Protein AF-A0A137QMR0-F1 (afdb_monomer_lite)

Secondary structure (DSSP, 8-state):
----------GGG--HHHHHHHTTT-SSGGGSTTGGGS-HHHHHHHHHHHHHSS--TTTS-GGG----------------------------------------------------PPPPPPTT--HHHHHHHHHHHHHHHHHHHHHHHHHHHHHTT---PPPPPGGGSSPPPPPPPPPPTT-SS----GGG--PPTT-GGG-B-TTSPBPPHHHHHHHHHHHHHHHHHHHHHH----SSSTTS-HHHHHHHHHHHHHH-GGGTTSGGGHHHHHHHHHHHHHHHHHHHHHHHHTTSS-S------S-------------

Sequence (319 aa):
MVDLKSAWRHWGCVTPKVLANMKKNYTQPSELDGFEGLSTIDKAKVTQAWKVGHVADEDVPETAKTTDGEEKAEQKTNCMIVAVRDEGAPRVNGITGEICTGNSPDRTGSVSSTEIRPKSTPSNLNEAERFDLLLSRLDSLGAKLSSFDQKFNRANGLSAIPPPDPSHLYPLPLPPPEKPPNFRKLFWTRASWQGEKGSYTYLVTAKGKLHSEHNRREILSTARGLWSDSAIKAGWHAKSWSNCGQMMKDLYVFGIERKYPDLTLCANHWKAHQIAYDHYEVWRDEFFRSAIDEGVIAKGGAGDDGYGNVSSEGESTIT

pLDDT: mean 74.91, std 21.22, range [33.47, 98.25]

Structure (mmCIF, N/CA/C/O backbone):
data_AF-A0A137QMR0-F1
#
_entry.id   AF-A0A137QMR0-F1
#
loop_
_atom_site.group_PDB
_atom_site.id
_atom_site.type_symbol
_atom_site.label_atom_id
_atom_site.label_alt_id
_atom_site.label_comp_id
_atom_site.label_asym_id
_atom_site.label_entity_id
_atom_site.label_seq_id
_atom_site.pdbx_PDB_ins_code
_atom_site.Cartn_x
_atom_site.Cartn_y
_atom_site.Cartn_z
_atom_site.occupancy
_atom_site.B_iso_or_equiv
_atom_site.auth_seq_id
_atom_site.auth_comp_id
_atom_site.auth_asym_id
_atom_site.auth_atom_id
_atom_site.pdbx_PDB_model_num
ATOM 1 N N . MET A 1 1 ? 15.791 14.710 17.115 1.00 45.66 1 MET A N 1
ATOM 2 C CA . MET A 1 1 ? 14.347 14.505 17.359 1.00 45.66 1 MET A CA 1
ATOM 3 C C . MET A 1 1 ? 14.072 13.025 17.210 1.00 45.66 1 MET A C 1
ATOM 5 O O . MET A 1 1 ? 14.410 12.477 16.171 1.00 45.66 1 MET A O 1
ATOM 9 N N . VAL A 1 2 ? 13.579 12.361 18.253 1.00 50.16 2 VAL A N 1
ATOM 10 C CA . VAL A 1 2 ? 13.177 10.953 18.151 1.00 50.16 2 VAL A CA 1
ATOM 11 C C . VAL A 1 2 ? 11.792 10.953 17.512 1.00 50.16 2 VAL A C 1
ATOM 13 O O . VAL A 1 2 ? 10.867 11.500 18.106 1.00 50.16 2 VAL A O 1
ATOM 16 N N . ASP A 1 3 ? 11.658 10.406 16.305 1.00 60.66 3 ASP A N 1
ATOM 17 C CA . ASP A 1 3 ? 10.355 10.205 15.662 1.00 60.66 3 ASP A CA 1
ATOM 18 C C . ASP A 1 3 ? 9.562 9.169 16.468 1.00 60.66 3 ASP A C 1
ATOM 20 O O . ASP A 1 3 ? 9.654 7.954 16.259 1.00 60.66 3 ASP A O 1
ATOM 24 N N . LEU A 1 4 ? 8.799 9.646 17.448 1.00 66.56 4 LEU A N 1
ATOM 25 C CA . LEU A 1 4 ? 7.830 8.826 18.155 1.00 66.56 4 LEU A CA 1
ATOM 26 C C . LEU A 1 4 ? 6.683 8.538 17.183 1.00 66.56 4 LEU A C 1
ATOM 28 O O . LEU A 1 4 ? 5.855 9.396 16.890 1.00 66.56 4 LEU A O 1
ATOM 32 N N . LYS A 1 5 ? 6.649 7.314 16.647 1.00 72.81 5 LYS A N 1
ATOM 33 C CA . LYS A 1 5 ? 5.555 6.846 15.790 1.00 72.81 5 LYS A CA 1
ATOM 34 C C . LYS A 1 5 ? 4.253 6.803 16.593 1.00 72.81 5 LYS A C 1
ATOM 36 O O . LYS A 1 5 ? 4.008 5.842 17.323 1.00 72.81 5 LYS A O 1
ATOM 41 N N . SER A 1 6 ? 3.403 7.811 16.426 1.00 82.88 6 SER A N 1
ATOM 42 C CA . SER A 1 6 ? 2.043 7.809 16.966 1.00 82.88 6 SER A CA 1
ATOM 43 C C . SER A 1 6 ? 1.187 6.765 16.243 1.00 82.88 6 SER A C 1
ATOM 45 O O . SER A 1 6 ? 1.098 6.755 15.015 1.00 82.88 6 SER A O 1
ATOM 47 N N . ALA A 1 7 ? 0.551 5.870 17.001 1.00 87.06 7 ALA A N 1
ATOM 48 C CA . ALA A 1 7 ? -0.386 4.879 16.478 1.00 87.06 7 ALA A CA 1
ATOM 49 C C . ALA A 1 7 ? -1.812 5.240 16.911 1.00 87.06 7 ALA A C 1
ATOM 51 O O . ALA A 1 7 ? -2.154 5.124 18.087 1.00 87.06 7 ALA A O 1
ATOM 52 N N . TRP A 1 8 ? -2.649 5.649 15.957 1.00 91.94 8 TRP A N 1
ATOM 53 C CA . TRP A 1 8 ? -4.053 5.978 16.204 1.00 91.94 8 TRP A CA 1
ATOM 54 C C . TRP A 1 8 ? -4.883 4.707 16.420 1.00 91.94 8 TRP A C 1
ATOM 56 O O . TRP A 1 8 ? -4.769 3.739 15.664 1.00 91.94 8 TRP A O 1
ATOM 66 N N . ARG A 1 9 ? -5.721 4.698 17.461 1.00 92.44 9 ARG A N 1
ATOM 67 C CA . ARG A 1 9 ? -6.641 3.597 17.787 1.00 92.44 9 ARG A CA 1
ATOM 68 C C . ARG A 1 9 ? -8.020 4.157 18.113 1.00 92.44 9 ARG A C 1
ATOM 70 O O . ARG A 1 9 ? -8.124 5.230 18.696 1.00 92.44 9 ARG A O 1
ATOM 77 N N . HIS A 1 10 ? -9.068 3.409 17.778 1.00 93.94 10 HIS A N 1
ATOM 78 C CA . HIS A 1 10 ? -10.415 3.711 18.261 1.00 93.94 10 HIS A CA 1
ATOM 79 C C . HIS A 1 10 ? -10.497 3.476 19.773 1.00 93.94 10 HIS A C 1
ATOM 81 O O . HIS A 1 10 ? -9.848 2.562 20.285 1.00 93.94 10 HIS A O 1
ATOM 87 N N . TRP A 1 11 ? -11.339 4.247 20.464 1.00 95.75 11 TRP A N 1
ATOM 88 C CA . TRP A 1 11 ? -11.544 4.134 21.912 1.00 95.75 11 TRP A CA 1
ATOM 89 C C . TRP A 1 11 ? -11.893 2.701 22.353 1.00 95.75 11 TRP A C 1
ATOM 91 O O . TRP A 1 11 ? -11.192 2.122 23.178 1.00 95.75 11 TRP A O 1
ATOM 101 N N . GLY A 1 12 ? -12.875 2.067 21.704 1.00 92.81 12 GLY A N 1
ATOM 102 C CA . GLY A 1 12 ? -13.272 0.682 21.998 1.00 92.81 12 GLY A CA 1
ATOM 103 C C . GLY A 1 12 ? -12.236 -0.392 21.628 1.00 92.81 12 GLY A C 1
ATOM 104 O O . GLY A 1 12 ? -12.431 -1.561 21.941 1.00 92.81 12 GLY A O 1
ATOM 105 N N . CYS A 1 13 ? -11.129 -0.030 20.967 1.00 93.12 13 CYS A N 1
ATOM 106 C CA . CYS A 1 13 ? -10.015 -0.937 20.660 1.00 93.12 13 CYS A CA 1
ATOM 107 C C . CYS A 1 13 ? -8.849 -0.817 21.659 1.00 93.12 13 CYS A C 1
ATOM 109 O O . CYS A 1 13 ? -7.799 -1.441 21.457 1.00 93.12 13 CYS A O 1
ATOM 111 N N . VAL A 1 14 ? -8.975 0.014 22.699 1.00 95.62 14 VAL A N 1
ATOM 112 C CA . VAL A 1 14 ? -7.939 0.181 23.722 1.00 95.62 14 VAL A CA 1
ATOM 113 C C . VAL A 1 14 ? -7.986 -1.005 24.685 1.00 95.62 14 VAL A C 1
ATOM 115 O O . VAL A 1 14 ? -8.901 -1.145 25.489 1.00 95.62 14 VAL A O 1
ATOM 118 N N . THR A 1 15 ? -6.976 -1.875 24.611 1.00 95.12 15 THR A N 1
ATOM 119 C CA . THR A 1 15 ? -6.887 -3.061 25.476 1.00 95.12 15 THR A CA 1
ATOM 120 C C . THR A 1 15 ? -6.264 -2.730 26.840 1.00 95.12 15 THR A C 1
ATOM 122 O O . THR A 1 15 ? -5.501 -1.758 26.946 1.00 95.12 15 THR A O 1
ATOM 125 N N . PRO A 1 16 ? -6.479 -3.568 27.876 1.00 96.56 16 PRO A N 1
ATOM 126 C CA . PRO A 1 16 ? -5.864 -3.377 29.195 1.00 96.56 16 PRO A CA 1
ATOM 127 C C . PRO A 1 16 ? -4.334 -3.257 29.135 1.00 96.56 16 PRO A C 1
ATOM 129 O O . PRO A 1 16 ? -3.724 -2.464 29.849 1.00 96.56 16 PRO A O 1
ATOM 132 N N . LYS A 1 17 ? -3.697 -3.983 28.204 1.00 96.25 17 LYS A N 1
ATOM 133 C CA . LYS A 1 17 ? -2.247 -3.927 27.968 1.00 96.25 17 LYS A CA 1
ATOM 134 C C . LYS A 1 17 ? -1.779 -2.554 27.478 1.00 96.25 17 LYS A C 1
ATOM 136 O O . LYS A 1 17 ? -0.697 -2.111 27.859 1.00 96.25 17 LYS A O 1
ATOM 141 N N . VAL A 1 18 ? -2.570 -1.880 26.639 1.00 95.50 18 VAL A N 1
ATOM 142 C CA . VAL A 1 18 ? -2.238 -0.529 26.163 1.00 95.50 18 VAL A CA 1
ATOM 143 C C . VAL A 1 18 ? -2.317 0.458 27.328 1.00 95.50 18 VAL A C 1
ATOM 145 O O . VAL A 1 18 ? -1.369 1.213 27.531 1.00 95.50 18 VAL A O 1
ATOM 148 N N . LEU A 1 19 ? -3.373 0.396 28.149 1.00 96.81 19 LEU A N 1
ATOM 149 C CA . LEU A 1 19 ? -3.503 1.231 29.353 1.00 96.81 19 LEU A CA 1
ATOM 150 C C . LEU A 1 19 ? -2.376 0.973 30.361 1.00 96.81 19 LEU A C 1
ATOM 152 O O . LEU A 1 19 ? -1.786 1.921 30.874 1.00 96.81 19 LEU A O 1
ATOM 156 N N . ALA A 1 20 ? -2.010 -0.289 30.598 1.00 97.12 20 ALA A N 1
ATOM 157 C CA . ALA A 1 20 ? -0.893 -0.646 31.471 1.00 97.12 20 ALA A CA 1
ATOM 158 C C . ALA A 1 20 ? 0.450 -0.086 30.972 1.00 97.12 20 ALA A C 1
ATOM 160 O O . ALA A 1 20 ? 1.277 0.334 31.777 1.00 97.12 20 ALA A O 1
ATOM 161 N N . ASN A 1 21 ? 0.674 -0.045 29.655 1.00 95.62 21 ASN A N 1
ATOM 162 C CA . ASN A 1 21 ? 1.868 0.579 29.084 1.00 95.62 21 ASN A CA 1
ATOM 163 C C . ASN A 1 21 ? 1.834 2.111 29.183 1.00 95.62 21 ASN A C 1
ATOM 165 O O . ASN A 1 21 ? 2.872 2.707 29.451 1.00 95.62 21 ASN A O 1
ATOM 169 N N . MET A 1 22 ? 0.669 2.746 29.015 1.00 95.75 22 MET A N 1
ATOM 170 C CA . MET A 1 22 ? 0.525 4.196 29.203 1.00 95.75 22 MET A CA 1
ATOM 171 C C . MET A 1 22 ? 0.797 4.604 30.659 1.00 95.75 22 MET A C 1
ATOM 173 O O . MET A 1 22 ? 1.573 5.525 30.895 1.00 95.75 22 MET A O 1
ATOM 177 N N . LYS A 1 23 ? 0.274 3.849 31.634 1.00 96.81 23 LYS A N 1
ATOM 178 C CA . LYS A 1 23 ? 0.521 4.058 33.074 1.00 96.81 23 LYS A CA 1
ATOM 179 C C . LYS A 1 23 ? 1.991 3.980 33.500 1.00 96.81 23 LYS A C 1
ATOM 181 O O . LYS A 1 23 ? 2.326 4.440 34.583 1.00 96.81 23 LYS A O 1
ATOM 186 N N . LYS A 1 24 ? 2.872 3.378 32.692 1.00 96.75 24 LYS A N 1
ATOM 187 C CA . LYS A 1 24 ? 4.320 3.365 32.977 1.00 96.75 24 LYS A CA 1
ATOM 188 C C . LYS A 1 24 ? 4.975 4.720 32.729 1.00 96.75 24 LYS A C 1
ATOM 190 O O . LYS A 1 24 ? 5.993 5.005 33.343 1.00 96.75 24 LYS A O 1
ATOM 195 N N . ASN A 1 25 ? 4.415 5.508 31.812 1.00 95.88 25 ASN A N 1
ATOM 196 C CA . ASN A 1 25 ? 4.974 6.795 31.402 1.00 95.88 25 ASN A CA 1
ATOM 197 C C . ASN A 1 25 ? 4.222 7.981 32.012 1.00 95.88 25 ASN A C 1
ATOM 199 O O . ASN A 1 25 ? 4.802 9.052 32.141 1.00 95.88 25 ASN A O 1
ATOM 203 N N . TYR A 1 26 ? 2.957 7.785 32.391 1.00 97.06 26 TYR A N 1
ATOM 204 C CA . TYR A 1 26 ? 2.090 8.829 32.929 1.00 97.06 26 TYR A CA 1
ATOM 205 C C . TYR A 1 26 ? 1.499 8.388 34.261 1.00 97.06 26 TYR A C 1
ATOM 207 O O . TYR A 1 26 ? 0.992 7.270 34.387 1.00 97.06 26 TYR A O 1
ATOM 215 N N . THR A 1 27 ? 1.532 9.275 35.250 1.00 97.00 27 THR A N 1
ATOM 216 C CA . THR A 1 27 ? 0.969 8.991 36.577 1.00 97.00 27 THR A CA 1
ATOM 217 C C . THR A 1 27 ? -0.533 9.253 36.580 1.00 97.00 27 THR A C 1
ATOM 219 O O . THR A 1 27 ? -1.309 8.506 37.185 1.00 97.00 27 THR A O 1
ATOM 222 N N . GLN A 1 28 ? -0.961 10.296 35.864 1.00 97.75 28 GLN A N 1
ATOM 223 C CA . GLN A 1 28 ? -2.347 10.751 35.816 1.00 97.75 28 GLN A CA 1
ATOM 224 C C . GLN A 1 28 ? -2.851 10.834 34.369 1.00 97.75 28 GLN A C 1
ATOM 226 O O . GLN A 1 28 ? -2.086 11.186 33.474 1.00 97.75 28 GLN A O 1
ATOM 231 N N . PRO A 1 29 ? -4.147 10.571 34.114 1.00 97.56 29 PRO A N 1
ATOM 232 C CA . PRO A 1 29 ? -4.708 10.662 32.766 1.00 97.56 29 PRO A CA 1
ATOM 233 C C . PRO A 1 29 ? -4.690 12.092 32.201 1.00 97.56 29 PRO A C 1
ATOM 235 O O . PRO A 1 29 ? -4.727 12.257 30.989 1.00 97.56 29 PRO A O 1
ATOM 238 N N . SER A 1 30 ? -4.597 13.119 33.055 1.00 97.69 30 SER A N 1
ATOM 239 C CA . SER A 1 30 ? -4.467 14.522 32.641 1.00 97.69 30 SER A CA 1
ATOM 240 C C . SER A 1 30 ? -3.113 14.869 32.019 1.00 97.69 30 SER A C 1
ATOM 242 O O . SER A 1 30 ? -2.975 15.955 31.474 1.00 97.69 30 SER A O 1
ATOM 244 N N . GLU A 1 31 ? -2.118 13.984 32.125 1.00 97.69 31 GLU A N 1
ATOM 245 C CA . GLU A 1 31 ? -0.806 14.141 31.481 1.00 97.69 31 GLU A CA 1
ATOM 246 C C . GLU A 1 31 ? -0.801 13.611 30.036 1.00 97.69 31 GLU A C 1
ATOM 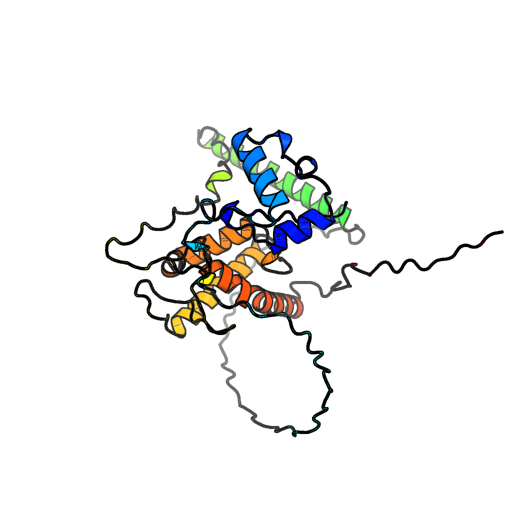248 O O . GLU A 1 31 ? 0.196 13.759 29.331 1.00 97.69 31 GLU A O 1
ATOM 253 N N . LEU A 1 32 ? -1.891 12.967 29.593 1.00 96.31 32 LEU A N 1
ATOM 254 C CA . LEU A 1 32 ? -2.037 12.516 28.213 1.00 96.31 32 LEU A CA 1
ATOM 255 C C . LEU A 1 32 ? -2.200 13.722 27.285 1.00 96.31 32 LEU A C 1
ATOM 257 O O . LEU A 1 32 ? -3.048 14.584 27.516 1.00 96.31 32 LEU A O 1
ATOM 261 N N . ASP A 1 33 ? -1.419 13.733 26.210 1.00 96.12 33 ASP A N 1
ATOM 262 C CA . ASP A 1 33 ? -1.468 14.776 25.187 1.00 96.12 33 ASP A CA 1
ATOM 263 C C . ASP A 1 33 ? -2.881 14.904 24.583 1.00 96.12 33 ASP A C 1
ATOM 265 O O . ASP A 1 33 ? -3.486 13.910 24.165 1.00 96.12 33 ASP A O 1
ATOM 269 N N . GLY A 1 34 ? -3.423 16.125 24.580 1.00 96.25 34 GLY A N 1
ATOM 270 C CA . GLY A 1 34 ? -4.766 16.446 24.093 1.00 96.25 34 GLY A CA 1
ATOM 271 C C . GLY A 1 34 ? -5.924 16.121 25.049 1.00 96.25 34 GLY A C 1
ATOM 272 O O . GLY A 1 34 ? -7.087 16.302 24.671 1.00 96.25 34 GLY A O 1
ATOM 273 N N . PHE A 1 35 ? -5.666 15.661 26.281 1.00 97.62 35 PHE A N 1
ATOM 274 C CA . PHE A 1 35 ? -6.723 15.345 27.254 1.00 97.62 35 PHE A CA 1
ATOM 275 C C . PHE A 1 35 ? -7.587 16.568 27.598 1.00 97.62 35 PHE A C 1
ATOM 277 O O . PHE A 1 35 ? -8.803 16.459 27.763 1.00 97.62 35 PHE A O 1
ATOM 284 N N . GLU A 1 36 ? -6.992 17.756 27.675 1.00 97.50 36 GLU A N 1
ATOM 285 C CA . GLU A 1 36 ? -7.661 19.026 27.950 1.00 97.50 36 GLU A CA 1
ATOM 286 C C . GLU A 1 36 ? -8.683 19.422 26.875 1.00 97.50 36 GLU A C 1
ATOM 288 O O . GLU A 1 36 ? -9.682 20.064 27.215 1.00 97.50 36 GLU A O 1
ATOM 293 N N . GLY A 1 37 ? -8.496 18.974 25.630 1.00 97.44 37 GLY A N 1
ATOM 294 C CA . GLY A 1 37 ? -9.407 19.218 24.509 1.00 97.44 37 GLY A CA 1
ATOM 295 C C . GLY A 1 37 ? -10.663 18.339 24.500 1.00 97.44 37 GLY A C 1
ATOM 296 O O . GLY A 1 37 ? -11.591 18.605 23.737 1.00 97.44 37 GLY A O 1
ATOM 297 N N . LEU A 1 38 ? -10.727 17.307 25.349 1.00 97.12 38 LEU A N 1
ATOM 298 C CA . LEU A 1 38 ? -11.868 16.390 25.415 1.00 97.12 38 LEU A CA 1
ATOM 299 C C . LEU A 1 38 ? -13.079 16.998 26.142 1.00 97.12 38 LEU A C 1
ATOM 301 O O . LEU A 1 38 ? -12.948 17.831 27.051 1.00 97.12 38 LEU A O 1
ATOM 305 N N . SER A 1 39 ? -14.276 16.520 25.780 1.00 97.88 39 SER A N 1
ATOM 306 C CA . SER A 1 39 ? -15.514 16.845 26.494 1.00 97.88 39 SER A CA 1
ATOM 307 C C . SER A 1 39 ? -15.452 16.352 27.947 1.00 97.88 39 SER A C 1
ATOM 309 O O . SER A 1 39 ? -14.698 15.437 28.285 1.00 97.88 39 SER A O 1
ATOM 311 N N . THR A 1 40 ? -16.248 16.938 28.843 1.00 98.12 40 THR A N 1
ATOM 312 C CA . THR A 1 40 ? -16.284 16.511 30.256 1.00 98.12 40 THR A CA 1
ATOM 313 C C . THR A 1 40 ? -16.716 15.051 30.418 1.00 98.12 40 THR A C 1
ATOM 315 O O . THR A 1 40 ? -16.217 14.365 31.310 1.00 98.12 40 THR A O 1
ATOM 318 N N . ILE A 1 41 ? -17.586 14.562 29.528 1.00 96.88 41 ILE A N 1
ATOM 319 C CA . ILE A 1 41 ? -18.049 13.170 29.498 1.00 96.88 41 ILE A CA 1
ATOM 320 C C . ILE A 1 41 ? -16.896 12.236 29.107 1.00 96.88 41 ILE A C 1
ATOM 322 O O . ILE A 1 41 ? -16.643 11.249 29.797 1.00 96.88 41 ILE A O 1
ATOM 326 N N . ASP A 1 42 ? -16.142 12.571 28.059 1.00 97.81 42 ASP A N 1
ATOM 327 C CA . ASP A 1 42 ? -15.026 11.737 27.593 1.00 97.81 42 ASP A CA 1
ATOM 328 C C . ASP A 1 42 ? -13.857 11.743 28.586 1.00 97.81 42 ASP A C 1
ATOM 330 O O . ASP A 1 42 ? -13.265 10.698 28.858 1.00 97.81 42 ASP A O 1
ATOM 334 N N . LYS A 1 43 ? -13.578 12.888 29.226 1.00 98.25 43 LYS A N 1
ATOM 335 C CA . LYS A 1 43 ? -12.605 12.982 30.330 1.00 98.25 43 LYS A CA 1
ATOM 336 C C . LYS A 1 43 ? -12.959 12.040 31.479 1.00 98.25 43 LYS A C 1
ATOM 338 O O . LYS A 1 43 ? -12.070 11.389 32.034 1.00 98.25 43 LYS A O 1
ATOM 343 N N . ALA A 1 44 ? -14.244 11.941 31.829 1.00 98.06 44 ALA A N 1
ATOM 344 C CA . ALA A 1 44 ? -14.715 11.023 32.862 1.00 98.06 44 ALA A CA 1
ATOM 345 C C . ALA A 1 44 ? -14.522 9.556 32.444 1.00 98.06 44 ALA A C 1
ATOM 347 O O . ALA A 1 44 ? -14.012 8.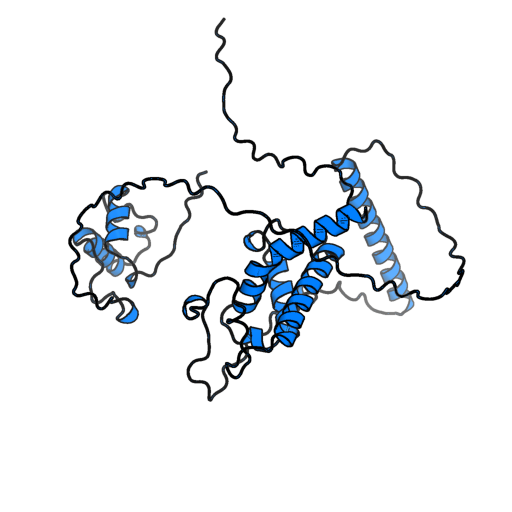771 33.244 1.00 98.06 44 ALA A O 1
ATOM 348 N N . LYS A 1 45 ? -14.827 9.201 31.186 1.00 97.81 45 LYS A N 1
ATOM 349 C CA . LYS A 1 45 ? -14.596 7.851 30.638 1.00 97.81 45 LYS A CA 1
ATOM 350 C C . LYS A 1 45 ? -13.122 7.454 30.663 1.00 97.81 45 LYS A C 1
ATOM 352 O O . LYS A 1 45 ? -12.788 6.383 31.166 1.00 97.81 45 LYS A O 1
ATOM 357 N N . VAL A 1 46 ? -12.231 8.331 30.198 1.00 98.06 46 VAL A N 1
ATOM 358 C CA . VAL A 1 46 ? -10.779 8.090 30.222 1.00 98.06 46 VAL A CA 1
ATOM 359 C C . VAL A 1 46 ? -10.278 7.945 31.656 1.00 98.06 46 VAL A C 1
ATOM 361 O O . VAL A 1 46 ? -9.532 7.016 31.952 1.00 98.06 46 VAL A O 1
ATOM 364 N N . THR A 1 47 ? -10.736 8.802 32.571 1.00 98.06 47 THR A N 1
ATOM 365 C CA . THR A 1 47 ? -10.364 8.727 33.992 1.00 98.06 47 THR A CA 1
ATOM 366 C C . THR A 1 47 ? -10.841 7.425 34.635 1.00 98.06 47 THR A C 1
ATOM 368 O O . THR A 1 47 ? -10.100 6.807 35.402 1.00 98.06 47 THR A O 1
ATOM 371 N N . GLN A 1 48 ? -12.056 6.980 34.315 1.00 98.00 48 GLN A N 1
ATOM 372 C CA . GLN A 1 48 ? -12.613 5.731 34.823 1.00 98.00 48 GLN A CA 1
ATOM 373 C C . GLN A 1 48 ? -11.851 4.522 34.272 1.00 98.00 48 GLN A C 1
ATOM 375 O O . GLN A 1 48 ? -11.390 3.691 35.052 1.00 98.00 48 GLN A O 1
ATOM 380 N N . ALA A 1 49 ? -11.628 4.465 32.957 1.00 97.88 49 ALA A N 1
ATOM 381 C CA . ALA A 1 49 ? -10.845 3.405 32.326 1.00 97.88 49 ALA A CA 1
ATOM 382 C C . ALA A 1 49 ? -9.400 3.372 32.849 1.00 97.88 49 ALA A C 1
ATOM 384 O O . ALA A 1 49 ? -8.826 2.302 33.050 1.00 97.88 49 ALA A O 1
ATOM 385 N N . TRP A 1 50 ? -8.818 4.537 33.154 1.00 98.19 50 TRP A N 1
ATOM 386 C CA . TRP A 1 50 ? -7.509 4.630 33.792 1.00 98.19 50 TRP A CA 1
ATOM 387 C C . TRP A 1 50 ? -7.525 4.044 35.203 1.00 98.19 50 TRP A C 1
ATOM 389 O O . TRP A 1 50 ? -6.630 3.281 35.547 1.00 98.19 50 TRP A O 1
ATOM 399 N N . LYS A 1 51 ? -8.533 4.331 36.031 1.00 97.75 51 LYS A N 1
ATOM 400 C CA . LYS A 1 51 ? -8.634 3.760 37.387 1.00 97.75 51 LYS A CA 1
ATOM 401 C C . LYS A 1 51 ? -8.831 2.247 37.355 1.00 97.75 51 LYS A C 1
ATOM 403 O O . LYS A 1 51 ? -8.095 1.527 38.023 1.00 97.75 51 LYS A O 1
ATOM 408 N N . VAL A 1 52 ? -9.776 1.780 36.544 1.00 97.44 52 VAL A N 1
ATOM 409 C CA . VAL A 1 52 ? -10.163 0.366 36.462 1.00 97.44 52 VAL A CA 1
ATOM 410 C C . VAL A 1 52 ? -9.116 -0.469 35.703 1.00 97.44 52 VAL A C 1
ATOM 412 O O . VAL A 1 52 ? -8.903 -1.637 36.009 1.00 97.44 52 VAL A O 1
ATOM 415 N N . GLY A 1 53 ? -8.403 0.134 34.748 1.00 97.06 53 GLY A N 1
ATOM 416 C CA . GLY A 1 53 ? -7.388 -0.531 33.926 1.00 97.06 53 GLY A CA 1
ATOM 417 C C . GLY A 1 53 ? -7.920 -1.186 32.645 1.00 97.06 53 GLY A C 1
ATOM 418 O O . GLY A 1 53 ? -7.137 -1.810 31.933 1.00 97.06 53 GLY A O 1
ATOM 419 N N . HIS A 1 54 ? -9.206 -1.030 32.328 1.00 96.94 54 HIS A N 1
ATOM 420 C CA . HIS A 1 54 ? -9.827 -1.442 31.066 1.00 96.94 54 HIS A CA 1
ATOM 421 C C . HIS A 1 54 ? -10.931 -0.453 30.662 1.00 96.94 54 HIS A C 1
ATOM 423 O O . HIS A 1 54 ? -11.424 0.302 31.500 1.00 96.94 54 HIS A O 1
ATOM 429 N N . VAL A 1 55 ? -11.283 -0.424 29.375 1.00 97.38 55 VAL A N 1
ATOM 430 C CA . VAL A 1 55 ? -12.420 0.361 28.861 1.00 97.38 55 VAL A CA 1
ATOM 431 C C . VAL A 1 55 ? -13.722 -0.328 29.267 1.00 97.38 55 VAL A C 1
ATOM 433 O O . VAL A 1 55 ? -13.774 -1.552 29.248 1.00 97.38 55 VAL A O 1
ATOM 436 N N . ALA A 1 56 ? -14.748 0.439 29.640 1.00 96.19 56 ALA A N 1
ATOM 437 C CA . ALA A 1 56 ? -16.038 -0.109 30.053 1.00 96.19 56 ALA A CA 1
ATOM 438 C C . ALA A 1 56 ? -16.679 -0.965 28.945 1.00 96.19 56 ALA A C 1
ATOM 440 O O . ALA A 1 56 ? -16.590 -0.626 27.762 1.00 96.19 56 ALA A O 1
ATOM 441 N N . ASP A 1 57 ? -17.353 -2.050 29.327 1.00 94.06 57 ASP A N 1
ATOM 442 C CA . ASP A 1 57 ? -17.911 -3.026 28.382 1.00 94.06 57 ASP A CA 1
ATOM 443 C C . ASP A 1 57 ? -19.011 -2.449 27.475 1.00 94.06 57 ASP A C 1
ATOM 445 O O . ASP A 1 57 ? -19.270 -3.009 26.402 1.00 94.06 57 ASP A O 1
ATOM 449 N N . GLU A 1 58 ? -19.653 -1.343 27.878 1.00 94.94 58 GLU A N 1
ATOM 450 C CA . GLU A 1 58 ? -20.590 -0.586 27.039 1.00 94.94 58 GLU A CA 1
ATOM 451 C C . GLU A 1 58 ? -19.918 0.188 25.890 1.00 94.94 58 GLU A C 1
ATOM 453 O O . GLU A 1 58 ? -20.554 0.430 24.865 1.00 94.94 58 GLU A O 1
ATOM 458 N N . ASP A 1 59 ? -18.640 0.556 26.029 1.00 94.19 59 ASP A N 1
ATOM 459 C CA . ASP A 1 59 ? -17.878 1.308 25.022 1.00 94.19 59 ASP A CA 1
ATOM 460 C C . ASP A 1 59 ? -17.110 0.383 24.055 1.00 94.19 59 ASP A C 1
ATOM 462 O O . ASP A 1 59 ? -16.582 0.836 23.032 1.00 94.19 59 ASP A O 1
ATOM 466 N N . VAL A 1 60 ? -17.029 -0.917 24.362 1.00 91.25 60 VAL A N 1
ATOM 467 C CA . VAL A 1 60 ? -16.395 -1.921 23.502 1.00 91.25 60 VAL A CA 1
ATOM 468 C C . VAL A 1 60 ? -17.436 -2.450 22.508 1.00 91.25 60 VAL A C 1
ATOM 470 O O . VAL A 1 60 ? -18.378 -3.138 22.917 1.00 91.25 60 VAL A O 1
ATOM 473 N N . PRO A 1 61 ? -17.294 -2.179 21.195 1.00 88.25 61 PRO A N 1
ATOM 474 C CA . PRO A 1 61 ? -18.235 -2.696 20.208 1.00 88.25 61 PRO A CA 1
ATOM 475 C C . PRO A 1 61 ? -18.204 -4.229 20.206 1.00 88.25 61 PRO A C 1
ATOM 477 O O . PRO A 1 61 ? -17.144 -4.825 20.386 1.00 88.25 61 PRO A O 1
ATOM 480 N N . GLU A 1 62 ? -19.341 -4.884 19.947 1.00 84.75 62 GLU A N 1
ATOM 481 C CA . GLU A 1 62 ? -19.427 -6.357 19.913 1.00 84.75 62 GLU A CA 1
ATOM 482 C C . GLU A 1 62 ? -18.407 -6.989 18.959 1.00 84.75 62 GLU A C 1
ATOM 484 O O . GLU A 1 62 ? -17.868 -8.052 19.240 1.00 84.75 62 GLU A O 1
ATOM 489 N N . THR A 1 63 ? -18.055 -6.292 17.876 1.00 83.00 63 THR A N 1
ATOM 490 C CA . THR A 1 63 ? -17.018 -6.725 16.928 1.00 83.00 63 THR A CA 1
ATOM 491 C C . THR A 1 63 ? -15.619 -6.832 17.542 1.00 83.00 63 THR A C 1
ATOM 493 O O . THR A 1 63 ? -14.755 -7.478 16.958 1.00 83.00 63 THR A O 1
ATOM 496 N N . ALA A 1 64 ? -15.366 -6.152 18.664 1.00 80.44 64 ALA A N 1
ATOM 497 C CA . ALA A 1 64 ? -14.097 -6.159 19.390 1.00 80.44 64 ALA A CA 1
ATOM 498 C C . ALA A 1 64 ? -14.127 -7.040 20.648 1.00 80.44 64 ALA A C 1
ATOM 500 O O . ALA A 1 64 ? -13.071 -7.273 21.237 1.00 80.44 64 ALA A O 1
ATOM 501 N N . LYS A 1 65 ? -15.301 -7.546 21.053 1.00 79.75 65 LYS A N 1
ATOM 502 C CA . LYS A 1 65 ? -15.411 -8.518 22.143 1.00 79.75 65 LYS A CA 1
ATOM 503 C C . LYS A 1 65 ? -14.854 -9.847 21.640 1.00 79.75 65 LYS A C 1
ATOM 505 O O . LYS A 1 65 ? -15.493 -10.545 20.857 1.00 79.75 65 LYS A O 1
ATOM 510 N N . THR A 1 66 ? -13.633 -10.177 22.049 1.00 71.88 66 THR A N 1
ATOM 511 C CA . THR A 1 66 ? -13.097 -11.522 21.847 1.00 71.88 66 THR A CA 1
ATOM 512 C C . THR A 1 66 ? -13.941 -12.481 22.680 1.00 71.88 66 THR A C 1
ATOM 514 O O . THR A 1 66 ? -14.232 -12.210 23.843 1.00 71.88 66 THR A O 1
ATOM 517 N N . THR A 1 67 ? -14.390 -13.586 22.092 1.00 64.38 67 THR A N 1
ATOM 518 C CA . THR A 1 67 ? -15.263 -14.594 22.725 1.00 64.38 67 THR A CA 1
ATOM 519 C C . THR A 1 67 ? -14.537 -15.446 23.778 1.00 64.38 67 THR A C 1
ATOM 521 O O . THR A 1 67 ? -14.864 -16.613 23.977 1.00 64.38 67 THR A O 1
ATOM 524 N N . ASP A 1 68 ? -13.537 -14.882 24.451 1.00 54.25 68 ASP A N 1
ATOM 525 C CA . ASP A 1 68 ? -12.509 -15.639 25.155 1.00 54.25 68 ASP A CA 1
ATOM 526 C C . ASP A 1 68 ? -12.766 -15.636 26.663 1.00 54.25 68 ASP A C 1
ATOM 528 O O . ASP A 1 68 ? -12.169 -14.883 27.429 1.00 54.25 68 ASP A O 1
ATOM 532 N N . GLY A 1 69 ? -13.649 -16.539 27.088 1.00 50.41 69 GLY A N 1
ATOM 533 C CA . GLY A 1 69 ? -13.740 -17.024 28.466 1.00 50.41 69 GLY A CA 1
ATOM 534 C C . GLY A 1 69 ? -12.649 -18.046 28.812 1.00 50.41 69 GLY A C 1
ATOM 535 O O . GLY A 1 69 ? -12.950 -19.067 29.421 1.00 50.41 69 GLY A O 1
ATOM 536 N N . GLU A 1 70 ? -11.395 -17.807 28.421 1.00 46.84 70 GLU A N 1
ATOM 537 C CA . GLU A 1 70 ? -10.254 -18.649 28.808 1.00 46.84 70 GLU A CA 1
ATOM 538 C C . GLU A 1 70 ? -9.129 -17.771 29.378 1.00 46.84 70 GLU A C 1
ATOM 540 O O . GLU A 1 70 ? -8.235 -17.295 28.674 1.00 46.84 70 GLU A O 1
ATOM 545 N N . GLU A 1 71 ? -9.180 -17.551 30.695 1.00 50.34 71 GLU A N 1
ATOM 546 C CA . GLU A 1 71 ? -8.046 -17.077 31.489 1.00 50.34 71 GLU A CA 1
ATOM 547 C C . GLU A 1 71 ? -6.875 -18.065 31.346 1.00 50.34 71 GLU A C 1
ATOM 549 O O . GLU A 1 71 ? -6.750 -19.036 32.094 1.00 50.34 71 GLU A O 1
ATOM 554 N N . LYS A 1 72 ? -5.970 -17.828 30.393 1.00 45.06 72 LYS A N 1
ATOM 555 C CA . LYS A 1 72 ? -4.653 -18.470 30.419 1.00 45.06 72 LYS A CA 1
ATOM 556 C C . LYS A 1 72 ? -3.746 -17.728 31.386 1.00 45.06 72 LYS A C 1
ATOM 558 O O . LYS A 1 72 ? -3.125 -16.722 31.047 1.00 45.06 72 LYS A O 1
ATOM 563 N N . ALA A 1 73 ? -3.667 -18.295 32.587 1.00 45.75 73 ALA A N 1
ATOM 564 C CA . ALA A 1 73 ? -2.605 -18.074 33.549 1.00 45.75 73 ALA A CA 1
ATOM 565 C C . ALA A 1 73 ? -1.229 -18.149 32.864 1.00 45.75 73 ALA A C 1
ATOM 567 O O . ALA A 1 73 ? -0.875 -19.110 32.179 1.00 45.75 73 ALA A O 1
ATOM 568 N N . GLU A 1 74 ? -0.461 -17.088 33.058 1.00 52.06 74 GLU A N 1
ATOM 569 C CA . GLU A 1 74 ? 0.866 -16.857 32.513 1.00 52.06 74 GLU A CA 1
ATOM 570 C C . GLU A 1 74 ? 1.888 -17.779 33.212 1.00 52.06 74 GLU A C 1
ATOM 572 O O . GLU A 1 74 ? 2.386 -17.471 34.293 1.00 52.06 74 GLU A O 1
ATOM 577 N N . GLN A 1 75 ? 2.216 -18.932 32.612 1.00 39.81 75 GLN A N 1
ATOM 578 C CA . GLN A 1 75 ? 3.385 -19.732 33.004 1.00 39.81 75 GLN A CA 1
ATOM 579 C C . GLN A 1 75 ? 4.542 -19.511 32.027 1.00 39.81 75 GLN A C 1
ATOM 581 O O . GLN A 1 75 ? 4.587 -20.035 30.915 1.00 39.81 75 GLN A O 1
ATOM 586 N N . LYS A 1 76 ? 5.515 -18.732 32.509 1.00 55.97 76 LYS A N 1
ATOM 587 C CA . LYS A 1 76 ? 6.885 -18.616 32.000 1.00 55.97 76 LYS A CA 1
ATOM 588 C C . LYS A 1 76 ? 7.485 -20.016 31.808 1.00 55.97 76 LYS A C 1
ATOM 590 O O . LYS A 1 76 ? 7.905 -20.643 32.776 1.00 55.97 76 LYS A O 1
ATOM 595 N N . THR A 1 77 ? 7.589 -20.481 30.567 1.00 38.91 77 THR A N 1
ATOM 596 C CA . THR A 1 77 ? 8.496 -21.578 30.213 1.00 38.91 77 THR A CA 1
ATOM 597 C C . THR A 1 77 ? 9.562 -21.070 29.257 1.00 38.91 77 THR A C 1
ATOM 599 O O . THR A 1 77 ? 9.336 -20.692 28.112 1.00 38.91 77 THR A O 1
ATOM 602 N N . ASN A 1 78 ? 10.753 -21.009 29.836 1.00 49.00 78 ASN A N 1
ATOM 603 C CA . ASN A 1 78 ? 12.048 -20.842 29.219 1.00 49.00 78 ASN A CA 1
ATOM 604 C C . ASN A 1 78 ? 12.263 -21.964 28.183 1.00 49.00 78 ASN A C 1
ATOM 606 O O . ASN A 1 78 ? 12.460 -23.112 28.573 1.00 49.00 78 ASN A O 1
ATOM 610 N N . CYS A 1 79 ? 12.204 -21.656 26.883 1.00 35.66 79 CYS A N 1
ATOM 611 C CA . CYS A 1 79 ? 12.585 -22.598 25.828 1.00 35.66 79 CYS A CA 1
ATOM 612 C C . CYS A 1 79 ? 13.985 -22.252 25.317 1.00 35.66 79 CYS A C 1
ATOM 614 O O . CYS A 1 79 ? 14.189 -21.348 24.509 1.00 35.66 79 CYS A O 1
ATOM 616 N N . MET A 1 80 ? 14.940 -23.005 25.847 1.00 35.25 80 MET A N 1
ATOM 617 C CA . MET A 1 80 ? 16.330 -23.115 25.437 1.00 35.25 80 MET A CA 1
ATOM 618 C C . MET A 1 80 ? 16.389 -23.612 23.983 1.00 35.25 80 MET A C 1
ATOM 620 O O . MET A 1 80 ? 16.015 -24.747 23.696 1.00 35.25 80 MET A O 1
ATOM 624 N N . ILE A 1 81 ? 16.830 -22.762 23.053 1.00 41.53 81 ILE A N 1
ATOM 625 C CA . ILE A 1 81 ? 17.163 -23.184 21.687 1.00 41.53 81 ILE A CA 1
ATOM 626 C C . ILE A 1 81 ? 18.539 -23.849 21.745 1.00 41.53 81 ILE A C 1
ATOM 628 O O . ILE A 1 81 ? 19.560 -23.178 21.886 1.00 41.53 81 ILE A O 1
ATOM 632 N N . VAL A 1 82 ? 18.558 -25.179 21.656 1.00 40.19 82 VAL A N 1
ATOM 633 C CA . VAL A 1 82 ? 19.767 -25.957 21.373 1.00 40.19 82 VAL A CA 1
ATOM 634 C C . VAL A 1 82 ? 19.926 -26.012 19.858 1.00 40.19 82 VAL A C 1
ATOM 636 O O . VAL A 1 82 ? 19.072 -26.540 19.150 1.00 40.19 82 VAL A O 1
ATOM 639 N N . ALA A 1 83 ? 21.021 -25.437 19.366 1.00 39.66 83 ALA A N 1
ATOM 640 C CA . ALA A 1 83 ? 21.450 -25.560 17.985 1.00 39.66 83 ALA A CA 1
ATOM 641 C C . ALA A 1 83 ? 21.871 -27.009 17.701 1.00 39.66 83 ALA A C 1
ATOM 643 O O . ALA A 1 83 ? 22.810 -27.513 18.319 1.00 39.66 83 ALA A O 1
ATOM 644 N N . VAL A 1 84 ? 21.212 -27.658 16.742 1.00 44.81 84 VAL A N 1
ATOM 645 C CA . VAL A 1 84 ? 21.715 -28.884 16.118 1.00 44.81 84 VAL A CA 1
ATOM 646 C C . VAL A 1 84 ? 22.181 -28.514 14.715 1.00 44.81 84 VAL A C 1
ATOM 648 O O . VAL A 1 84 ? 21.393 -28.090 13.873 1.00 44.81 84 VAL A O 1
ATOM 651 N N . ARG A 1 85 ? 23.499 -28.613 14.521 1.00 43.19 85 ARG A N 1
ATOM 652 C CA . ARG A 1 85 ? 24.162 -28.639 13.217 1.00 43.19 85 ARG A CA 1
ATOM 653 C C . ARG A 1 85 ? 23.702 -29.894 12.481 1.00 43.19 85 ARG A C 1
ATOM 655 O O . ARG A 1 85 ? 23.821 -30.977 13.045 1.00 43.19 85 ARG A O 1
ATOM 662 N N . ASP A 1 86 ? 23.249 -29.738 11.245 1.00 41.84 86 ASP A N 1
ATOM 663 C CA . ASP A 1 86 ? 23.130 -30.845 10.303 1.00 41.84 86 ASP A CA 1
ATOM 664 C C . ASP A 1 86 ? 24.039 -30.545 9.109 1.00 41.84 86 ASP A C 1
ATOM 666 O O . ASP A 1 86 ? 23.882 -29.533 8.418 1.00 41.84 86 ASP A O 1
ATOM 670 N N . GLU A 1 87 ? 25.061 -31.381 8.955 1.00 42.97 87 GLU A N 1
ATOM 671 C CA . GLU A 1 87 ? 25.989 -31.369 7.836 1.00 42.97 87 GLU A CA 1
ATOM 672 C C . GLU A 1 87 ? 25.609 -32.480 6.860 1.00 42.97 87 GLU A C 1
ATOM 674 O O . GLU A 1 87 ? 25.525 -33.644 7.236 1.00 42.97 87 GLU A O 1
ATOM 679 N N . GLY A 1 88 ? 25.529 -32.126 5.577 1.00 49.06 88 GLY A N 1
ATOM 680 C CA . GLY A 1 88 ? 25.870 -33.053 4.501 1.00 49.06 88 GLY A CA 1
ATOM 681 C C . GLY A 1 88 ? 24.701 -33.637 3.713 1.00 49.06 88 GLY A C 1
ATOM 682 O O . GLY A 1 88 ? 24.186 -34.704 4.025 1.00 49.06 88 GLY A O 1
ATOM 683 N N . ALA A 1 89 ? 24.416 -33.030 2.558 1.00 40.50 89 ALA A N 1
ATOM 684 C CA . ALA A 1 89 ? 23.888 -33.768 1.414 1.00 40.50 89 ALA A CA 1
ATOM 685 C C . ALA A 1 89 ? 24.519 -33.262 0.095 1.00 40.50 89 ALA A C 1
ATOM 687 O O . ALA A 1 89 ? 24.720 -32.055 -0.066 1.00 40.50 89 ALA A O 1
ATOM 688 N N . PRO A 1 90 ? 24.889 -34.171 -0.831 1.00 55.69 90 PRO A N 1
ATOM 689 C CA . PRO A 1 90 ? 25.791 -33.890 -1.945 1.00 55.69 90 PRO A CA 1
ATOM 690 C C . PRO A 1 90 ? 25.125 -33.272 -3.184 1.00 55.69 90 PRO A C 1
ATOM 692 O O . PRO A 1 90 ? 23.971 -33.530 -3.517 1.00 55.69 90 PRO A O 1
ATOM 695 N N . ARG A 1 91 ? 25.946 -32.496 -3.905 1.00 40.00 91 ARG A N 1
ATOM 696 C CA . ARG A 1 91 ? 25.717 -31.943 -5.248 1.00 40.00 91 ARG A CA 1
ATOM 697 C C . ARG A 1 91 ? 25.366 -33.033 -6.266 1.00 40.00 91 ARG A C 1
ATOM 699 O O . ARG A 1 91 ? 26.146 -33.964 -6.454 1.00 40.00 91 ARG A O 1
ATOM 706 N N . VAL A 1 92 ? 24.291 -32.819 -7.023 1.00 47.56 92 VAL A N 1
ATOM 707 C CA . VAL A 1 92 ? 24.048 -33.505 -8.299 1.00 47.56 92 VAL A CA 1
ATOM 708 C C . VAL A 1 92 ? 24.276 -32.504 -9.430 1.00 47.56 92 VAL A C 1
ATOM 710 O O . VAL A 1 92 ? 23.566 -31.509 -9.557 1.00 47.56 92 VAL A O 1
ATOM 713 N N . ASN A 1 93 ? 25.318 -32.767 -10.215 1.00 42.34 93 ASN A N 1
ATOM 714 C CA . ASN A 1 93 ? 25.631 -32.084 -11.463 1.00 42.34 93 ASN A CA 1
ATOM 715 C C . ASN A 1 93 ? 24.831 -32.706 -12.614 1.00 42.34 93 ASN A C 1
ATOM 717 O O . ASN A 1 93 ? 24.751 -33.928 -12.709 1.00 42.34 93 ASN A O 1
ATOM 721 N N . GLY A 1 94 ? 24.403 -31.862 -13.553 1.00 38.16 94 GLY A N 1
ATOM 722 C CA . GLY A 1 94 ? 24.346 -32.232 -14.967 1.00 38.16 94 GLY A CA 1
ATOM 723 C C . GLY A 1 94 ? 22.956 -32.323 -15.577 1.00 38.16 94 GLY A C 1
ATOM 724 O O . GLY A 1 94 ? 22.380 -33.399 -15.591 1.00 38.16 94 GLY A O 1
ATOM 725 N N . ILE A 1 95 ? 22.496 -31.230 -16.197 1.00 40.34 95 ILE A N 1
ATOM 726 C CA . ILE A 1 95 ? 21.722 -31.287 -17.446 1.00 40.34 95 ILE A CA 1
ATOM 727 C C . ILE A 1 95 ? 22.188 -30.121 -18.327 1.00 40.34 95 ILE A C 1
ATOM 729 O O . ILE A 1 95 ? 21.818 -28.966 -18.127 1.00 40.34 95 ILE A O 1
ATOM 733 N N . THR A 1 96 ? 23.055 -30.445 -19.281 1.00 41.09 96 THR A N 1
ATOM 734 C CA . THR A 1 96 ? 23.379 -29.636 -20.457 1.00 41.09 96 THR A CA 1
ATOM 735 C C . THR A 1 96 ? 22.208 -29.717 -21.433 1.00 41.09 96 THR A C 1
ATOM 737 O O . THR A 1 96 ? 21.892 -30.806 -21.908 1.00 41.09 96 THR A O 1
ATOM 740 N N . GLY A 1 97 ? 21.562 -28.584 -21.707 1.00 38.75 97 GLY A N 1
ATOM 741 C CA . GLY A 1 97 ? 20.508 -28.449 -22.712 1.00 38.75 97 GLY A CA 1
ATOM 742 C C . GLY A 1 97 ? 20.968 -27.534 -23.843 1.00 38.75 97 GLY A C 1
ATOM 743 O O . GLY A 1 97 ? 21.260 -26.362 -23.618 1.00 38.75 97 GLY A O 1
ATOM 744 N N . GLU A 1 98 ? 21.063 -28.120 -25.030 1.00 36.38 98 GLU A N 1
ATOM 745 C CA . GLU A 1 98 ? 21.446 -27.541 -26.315 1.00 36.38 98 GLU A CA 1
ATOM 746 C C . GLU A 1 98 ? 20.528 -26.408 -26.817 1.00 36.38 98 GLU A C 1
ATOM 748 O O . GLU A 1 98 ? 19.306 -26.498 -26.764 1.00 36.38 98 GLU A O 1
ATOM 753 N N . ILE A 1 99 ? 21.183 -25.368 -27.349 1.00 35.62 99 ILE A N 1
ATOM 754 C CA . ILE A 1 99 ? 21.018 -24.746 -28.679 1.00 35.62 99 ILE A CA 1
ATOM 755 C C . ILE A 1 99 ? 19.592 -24.479 -29.198 1.00 35.62 99 ILE A C 1
ATOM 757 O O . ILE A 1 99 ? 18.874 -25.391 -29.582 1.00 35.62 99 ILE A O 1
ATOM 761 N N . CYS A 1 100 ? 19.320 -23.191 -29.450 1.00 33.47 100 CYS A N 1
ATOM 762 C CA . CYS A 1 100 ? 18.588 -22.711 -30.631 1.00 33.47 100 CYS A CA 1
ATOM 763 C C . CYS A 1 100 ? 19.132 -21.328 -31.042 1.00 33.47 100 CYS A C 1
ATOM 765 O O . CYS A 1 100 ? 18.602 -20.290 -30.648 1.00 33.47 100 CYS A O 1
ATOM 767 N N . THR A 1 101 ? 20.209 -21.302 -31.832 1.00 37.16 101 THR A N 1
ATOM 768 C CA . THR A 1 101 ? 20.678 -20.104 -32.547 1.00 37.16 101 THR A CA 1
ATOM 769 C C . THR A 1 101 ? 19.935 -19.984 -33.876 1.00 37.16 101 THR A C 1
ATOM 771 O O . THR A 1 101 ? 20.285 -20.620 -34.868 1.00 37.16 101 THR A O 1
ATOM 774 N N . GLY A 1 102 ? 18.875 -19.177 -33.888 1.00 35.47 102 GLY A N 1
ATOM 775 C CA . GLY A 1 102 ? 18.168 -18.786 -35.106 1.00 35.47 102 GLY A CA 1
ATOM 776 C C . GLY A 1 102 ? 18.823 -17.565 -35.750 1.00 35.47 102 GLY A C 1
ATOM 777 O O . GLY A 1 102 ? 18.721 -16.460 -35.223 1.00 35.47 102 GLY A O 1
ATOM 778 N N . ASN A 1 103 ? 19.477 -17.778 -36.892 1.00 37.31 103 ASN A N 1
ATOM 779 C CA . ASN A 1 103 ? 19.946 -16.735 -37.803 1.00 37.31 103 ASN A CA 1
ATOM 780 C C . ASN A 1 103 ? 18.765 -15.906 -38.336 1.00 37.31 103 ASN A C 1
ATOM 782 O O . ASN A 1 103 ? 17.765 -16.474 -38.776 1.00 37.31 103 ASN A O 1
ATOM 786 N N . SER A 1 104 ? 18.910 -14.579 -38.368 1.00 34.84 104 SER A N 1
ATOM 787 C CA . SER A 1 104 ? 17.998 -13.665 -39.066 1.00 34.84 104 SER A CA 1
ATOM 788 C C . SER A 1 104 ? 18.797 -12.818 -40.068 1.00 34.84 104 SER A C 1
ATOM 790 O O . SER A 1 104 ? 19.882 -12.356 -39.708 1.00 34.84 104 SER A O 1
ATOM 792 N N . PRO A 1 105 ? 18.328 -12.659 -41.320 1.00 52.34 105 PRO A N 1
ATOM 793 C CA . PRO A 1 105 ? 19.132 -12.118 -42.410 1.00 52.34 105 PRO A CA 1
ATOM 794 C C . PRO A 1 105 ? 19.177 -10.586 -42.463 1.00 52.34 105 PRO A C 1
ATOM 796 O O . PRO A 1 105 ? 18.260 -9.882 -42.035 1.00 52.34 105 PRO A O 1
ATOM 799 N N . ASP A 1 106 ? 20.268 -10.125 -43.073 1.00 38.72 106 ASP A N 1
ATOM 800 C CA . ASP A 1 106 ? 20.639 -8.760 -43.427 1.00 38.72 106 ASP A CA 1
ATOM 801 C C . ASP A 1 106 ? 19.488 -7.844 -43.868 1.00 38.72 106 ASP A C 1
ATOM 803 O O . ASP A 1 106 ? 18.746 -8.117 -44.816 1.00 38.72 106 ASP A O 1
ATOM 807 N N . ARG A 1 107 ? 19.446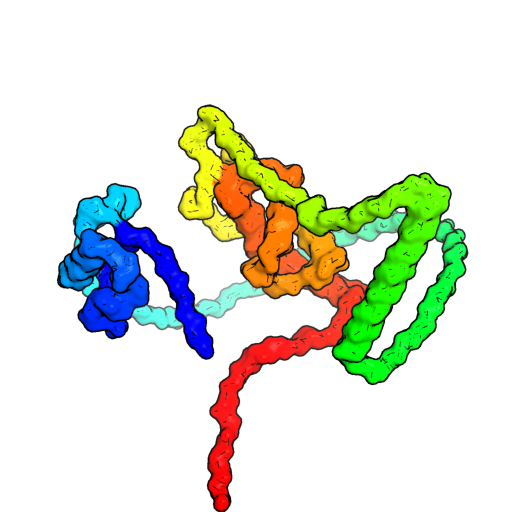 -6.655 -43.257 1.00 40.16 107 ARG A N 1
ATOM 808 C CA . ARG A 1 107 ? 18.814 -5.464 -43.833 1.00 40.16 107 ARG A CA 1
ATOM 809 C C . ARG A 1 107 ? 19.751 -4.269 -43.703 1.00 40.16 107 ARG A C 1
ATOM 811 O O . ARG A 1 107 ? 19.697 -3.493 -42.754 1.00 40.16 107 ARG A O 1
ATOM 818 N N . THR A 1 108 ? 20.608 -4.120 -44.704 1.00 40.94 108 THR A N 1
ATOM 819 C CA . THR A 1 108 ? 21.385 -2.908 -44.961 1.00 40.94 108 THR A CA 1
ATOM 820 C C . THR A 1 108 ? 20.467 -1.821 -45.523 1.00 40.94 108 THR A C 1
ATOM 822 O O . THR A 1 108 ? 20.053 -1.882 -46.680 1.00 40.94 108 THR A O 1
ATOM 825 N N . GLY A 1 109 ? 20.151 -0.820 -44.703 1.00 37.94 109 GLY A N 1
ATOM 826 C CA . GLY A 1 109 ? 19.485 0.418 -45.106 1.00 37.94 109 GLY A CA 1
ATOM 827 C C . GLY A 1 109 ? 20.259 1.608 -44.554 1.00 37.94 109 GLY A C 1
ATOM 828 O O . GLY A 1 109 ? 19.986 2.071 -43.454 1.00 37.94 109 GLY A O 1
ATOM 829 N N . SER A 1 110 ? 21.263 2.055 -45.307 1.00 37.25 110 SER A N 1
ATOM 830 C CA . SER A 1 110 ? 22.042 3.262 -45.027 1.00 37.25 110 SER A CA 1
ATOM 831 C C . SER A 1 110 ? 21.181 4.493 -45.309 1.00 37.25 110 SER A C 1
ATOM 833 O O . SER A 1 110 ? 20.794 4.725 -46.454 1.00 37.25 110 SER A O 1
ATOM 835 N N . VAL A 1 111 ? 20.869 5.273 -44.272 1.00 39.16 111 VAL A N 1
ATOM 836 C CA . VAL A 1 111 ? 20.271 6.606 -44.404 1.00 39.16 111 VAL A CA 1
ATOM 837 C C . VAL A 1 111 ? 21.226 7.595 -43.747 1.00 39.16 111 VAL A C 1
ATOM 839 O O . VAL A 1 111 ? 21.512 7.514 -42.555 1.00 39.16 111 VAL A O 1
ATOM 842 N N . SER A 1 112 ? 21.777 8.486 -44.567 1.00 40.34 112 SER A N 1
ATOM 843 C CA . SER A 1 112 ? 22.707 9.536 -44.169 1.00 40.34 112 SER A CA 1
ATOM 844 C C . SER A 1 112 ? 21.953 10.611 -43.384 1.00 40.34 112 SER A C 1
ATOM 846 O O . SER A 1 112 ? 21.189 11.382 -43.960 1.00 40.34 112 SER A O 1
ATOM 848 N N . SER A 1 113 ? 22.155 10.640 -42.066 1.00 38.00 113 SER A N 1
ATOM 849 C CA . SER A 1 113 ? 21.720 11.732 -41.193 1.00 38.00 113 SER A CA 1
ATOM 850 C C . SER A 1 113 ? 22.916 12.622 -40.887 1.00 38.00 113 SER A C 1
ATOM 852 O O . SER A 1 113 ? 23.895 12.186 -40.284 1.00 38.00 113 SER A O 1
ATOM 854 N N . THR A 1 114 ? 22.842 13.878 -41.313 1.00 38.59 114 THR A N 1
ATOM 855 C CA . THR A 1 114 ? 23.825 14.919 -41.013 1.00 38.59 114 THR A CA 1
ATOM 856 C C . THR A 1 114 ? 23.753 15.251 -39.521 1.00 38.59 114 THR A C 1
ATOM 858 O O . THR A 1 114 ? 22.918 16.032 -39.069 1.00 38.59 114 THR A O 1
ATOM 861 N N . GLU A 1 115 ? 24.601 14.595 -38.735 1.00 35.12 115 GLU A N 1
ATOM 862 C CA . GLU A 1 115 ? 24.673 14.737 -37.285 1.00 35.12 115 GLU A CA 1
ATOM 863 C C . GLU A 1 115 ? 25.354 16.068 -36.917 1.00 35.12 115 GLU A C 1
ATOM 865 O O . GLU A 1 115 ? 26.556 16.265 -37.111 1.00 35.12 115 GLU A O 1
ATOM 870 N N . ILE A 1 116 ? 24.581 17.017 -36.381 1.00 42.16 116 ILE A N 1
ATOM 871 C CA . ILE A 1 116 ? 25.126 18.217 -35.738 1.00 42.16 116 ILE A CA 1
ATOM 872 C C . ILE A 1 116 ? 25.720 17.766 -34.400 1.00 42.16 116 ILE A C 1
ATOM 874 O O . ILE A 1 116 ? 25.013 17.670 -33.398 1.00 42.16 116 ILE A O 1
ATOM 878 N N . ARG A 1 117 ? 27.025 17.470 -34.385 1.00 35.75 117 ARG A N 1
ATOM 879 C CA . ARG A 1 117 ? 27.777 17.149 -33.162 1.00 35.75 117 ARG A CA 1
ATOM 880 C C . ARG A 1 117 ? 27.647 18.299 -32.149 1.00 35.75 117 ARG A C 1
ATOM 882 O O . ARG A 1 117 ? 28.128 19.402 -32.432 1.00 35.75 117 ARG A O 1
ATOM 889 N N . PRO A 1 118 ? 27.055 18.087 -30.959 1.00 51.62 118 PRO A N 1
ATOM 890 C CA . PRO A 1 118 ? 27.102 19.091 -29.909 1.00 51.62 118 PRO A CA 1
ATOM 891 C C . PRO A 1 118 ? 28.551 19.258 -29.438 1.00 51.62 118 PRO A C 1
ATOM 893 O O . PRO A 1 118 ? 29.270 18.283 -29.215 1.00 51.62 118 PRO A O 1
ATOM 896 N N . LYS A 1 119 ? 28.989 20.516 -29.317 1.00 60.88 119 LYS A N 1
ATOM 897 C CA . LYS A 1 119 ? 30.318 20.879 -28.805 1.00 60.88 119 LYS A CA 1
ATOM 898 C C . LYS A 1 119 ? 30.555 20.180 -27.460 1.00 60.88 119 LYS A C 1
ATOM 900 O O . LYS A 1 119 ? 29.697 20.241 -26.579 1.00 60.88 119 LYS A O 1
ATOM 905 N N . SER A 1 120 ? 31.702 19.513 -27.343 1.00 60.94 120 SER A N 1
ATOM 906 C CA . SER A 1 120 ? 32.113 18.709 -26.190 1.00 60.94 120 SER A CA 1
ATOM 907 C C . SER A 1 120 ? 31.965 19.472 -24.874 1.00 60.94 120 SER A C 1
ATOM 909 O O . SER A 1 120 ? 32.488 20.579 -24.731 1.00 60.94 120 SER A O 1
ATOM 911 N N . THR A 1 121 ? 31.265 18.866 -23.917 1.00 64.19 121 THR A N 1
ATOM 912 C CA . THR A 1 121 ? 31.131 19.360 -22.541 1.00 64.19 121 THR A CA 1
ATOM 913 C C . THR A 1 121 ? 32.508 19.382 -21.855 1.00 64.19 121 THR A C 1
ATOM 915 O O . THR A 1 121 ? 33.271 18.431 -22.041 1.00 64.19 121 THR A O 1
ATOM 918 N N . PRO A 1 122 ? 32.855 20.416 -21.063 1.00 68.94 122 PRO A N 1
ATOM 919 C CA . PRO A 1 122 ? 34.121 20.459 -20.331 1.00 68.94 122 PRO A CA 1
ATOM 920 C C . PRO A 1 122 ? 34.227 19.283 -19.350 1.00 68.94 122 PRO A C 1
ATOM 922 O O . PRO A 1 122 ? 33.314 19.042 -18.560 1.00 68.94 122 PRO A O 1
ATOM 925 N N . SER A 1 123 ? 35.339 18.548 -19.385 1.00 73.75 123 SER A N 1
ATOM 926 C CA . SER A 1 123 ? 35.535 17.322 -18.596 1.00 73.75 123 SER A CA 1
ATOM 927 C C . SER A 1 123 ? 35.820 17.555 -17.106 1.00 73.75 123 SER A C 1
ATOM 929 O O . SER A 1 123 ? 35.797 16.591 -16.351 1.00 73.75 123 SER A O 1
ATOM 931 N N . ASN A 1 124 ? 36.051 18.801 -16.677 1.00 83.81 124 ASN A N 1
ATOM 932 C CA . ASN A 1 124 ? 36.522 19.136 -15.324 1.00 83.81 124 ASN A CA 1
ATOM 933 C C . ASN A 1 124 ? 35.456 19.742 -14.394 1.00 83.81 124 ASN A C 1
ATOM 935 O O . ASN A 1 124 ? 35.812 20.247 -13.336 1.00 83.81 124 ASN A O 1
ATOM 939 N N . LEU A 1 125 ? 34.174 19.721 -14.769 1.00 85.12 125 LEU A N 1
ATOM 940 C CA . LEU A 1 125 ? 33.110 20.227 -13.893 1.00 85.12 125 LEU A CA 1
ATOM 941 C C . LEU A 1 125 ? 32.747 19.198 -12.819 1.00 85.12 125 LEU A C 1
ATOM 943 O O . LEU A 1 125 ? 32.580 18.013 -13.133 1.00 85.12 125 LEU A O 1
ATOM 947 N N . ASN A 1 126 ? 32.592 19.663 -11.580 1.00 87.50 126 ASN A N 1
ATOM 948 C CA . ASN A 1 126 ? 32.069 18.842 -10.491 1.00 87.50 126 ASN A CA 1
ATOM 949 C C . ASN A 1 126 ? 30.563 18.553 -10.692 1.00 87.50 126 ASN A C 1
ATOM 951 O O . ASN A 1 126 ? 29.910 19.106 -11.579 1.00 87.50 126 ASN A O 1
ATOM 955 N N . GLU A 1 127 ? 30.005 17.628 -9.910 1.00 72.81 127 GLU A N 1
ATOM 956 C CA . GLU A 1 127 ? 28.629 17.146 -10.099 1.00 72.81 127 GLU A CA 1
ATOM 957 C C . GLU A 1 127 ? 27.569 18.248 -9.930 1.00 72.81 127 GLU A C 1
ATOM 959 O O . GLU A 1 127 ? 26.614 18.295 -10.706 1.00 72.81 127 GLU A O 1
ATOM 964 N N . ALA A 1 128 ? 27.783 19.190 -9.006 1.00 77.19 128 ALA A N 1
ATOM 965 C CA . ALA A 1 128 ? 26.893 20.334 -8.812 1.00 77.19 128 ALA A CA 1
ATOM 966 C C . ALA A 1 128 ? 26.908 21.275 -10.031 1.00 77.19 128 ALA A C 1
ATOM 968 O O . ALA A 1 128 ? 25.858 21.639 -10.552 1.00 77.19 128 ALA A O 1
ATOM 969 N N . GLU A 1 129 ? 28.090 21.579 -10.572 1.00 85.56 129 GLU A N 1
ATOM 970 C CA . GLU A 1 129 ? 28.236 22.417 -11.771 1.00 85.56 129 GLU A CA 1
ATOM 971 C C . GLU A 1 129 ? 27.637 21.760 -13.023 1.00 85.56 129 GLU A C 1
ATOM 973 O O . GLU A 1 129 ? 27.099 22.436 -13.902 1.00 85.56 129 GLU A O 1
ATOM 978 N N . ARG A 1 130 ? 27.702 20.425 -13.118 1.00 79.56 130 ARG A N 1
ATOM 979 C CA . ARG A 1 130 ? 27.037 19.666 -14.188 1.00 79.56 130 ARG A CA 1
ATOM 980 C C . ARG A 1 130 ? 25.517 19.755 -14.084 1.00 79.56 130 ARG A C 1
ATOM 982 O O . ARG A 1 130 ? 24.854 19.850 -15.119 1.00 79.56 130 ARG A O 1
ATOM 989 N N . PHE A 1 131 ? 24.980 19.735 -12.866 1.00 75.00 131 PHE A N 1
ATOM 990 C CA . PHE A 1 131 ? 23.549 19.871 -12.616 1.00 75.00 131 PHE A CA 1
ATOM 991 C C . PHE A 1 131 ? 23.048 21.285 -12.947 1.00 75.00 131 PHE A C 1
ATOM 993 O O . PHE A 1 131 ? 22.076 21.429 -13.689 1.00 75.00 131 PHE A O 1
ATOM 1000 N N . ASP A 1 132 ? 23.773 22.327 -12.535 1.00 81.81 132 ASP A N 1
ATOM 1001 C CA . ASP A 1 132 ? 23.447 23.722 -12.874 1.00 81.81 132 ASP A CA 1
ATOM 1002 C C . ASP A 1 132 ? 23.536 23.995 -14.387 1.00 81.81 132 ASP A C 1
ATOM 1004 O O . ASP A 1 132 ? 22.705 24.699 -14.976 1.00 81.81 132 ASP A O 1
ATOM 1008 N N . LEU A 1 133 ? 24.506 23.380 -15.073 1.00 84.38 133 LEU A N 1
ATOM 1009 C CA . LEU A 1 133 ? 24.611 23.458 -16.531 1.00 84.38 133 LEU A CA 1
ATOM 1010 C C . LEU A 1 133 ? 23.431 22.761 -17.238 1.00 84.38 133 LEU A C 1
ATOM 1012 O O . LEU A 1 133 ? 23.006 23.191 -18.314 1.00 84.38 133 LEU A O 1
ATOM 1016 N N . LEU A 1 134 ? 22.893 21.689 -16.653 1.00 78.75 134 LEU A N 1
ATOM 1017 C CA . LEU A 1 134 ? 21.700 21.008 -17.159 1.00 78.75 134 LEU A CA 1
ATOM 1018 C C . LEU A 1 134 ? 20.440 21.854 -16.961 1.00 78.75 134 LEU A C 1
ATOM 1020 O O . LEU A 1 134 ? 19.686 22.031 -17.919 1.00 78.75 134 LEU A O 1
ATOM 1024 N N . LEU A 1 135 ? 20.247 22.423 -15.768 1.00 72.62 135 LEU A N 1
ATOM 1025 C CA . LEU A 1 135 ? 19.108 23.296 -15.473 1.00 72.62 135 LEU A CA 1
ATOM 1026 C C . LEU A 1 135 ? 19.096 24.534 -16.379 1.00 72.62 135 LEU A C 1
ATOM 1028 O O . LEU A 1 135 ? 18.095 24.808 -17.035 1.00 72.62 135 LEU A O 1
ATOM 1032 N N . SER A 1 136 ? 20.239 25.205 -16.543 1.00 77.12 136 SER A N 1
ATOM 1033 C CA . SER A 1 136 ? 20.344 26.369 -17.438 1.00 77.12 136 SER A CA 1
ATOM 1034 C C . SER A 1 136 ? 20.091 26.032 -18.917 1.00 77.12 136 SER A C 1
ATOM 1036 O O . SER A 1 136 ? 19.527 26.841 -19.663 1.00 77.12 136 SER A O 1
ATOM 1038 N N . ARG A 1 137 ? 20.459 24.824 -19.372 1.00 79.81 137 ARG A N 1
ATOM 1039 C CA . ARG A 1 137 ? 20.106 24.344 -20.720 1.00 79.81 137 ARG A CA 1
ATOM 1040 C C . ARG A 1 137 ? 18.610 24.083 -20.867 1.00 79.81 137 ARG A C 1
ATOM 1042 O O . ARG A 1 137 ? 18.068 24.396 -21.929 1.00 79.81 137 ARG A O 1
ATOM 1049 N N . LEU A 1 138 ? 17.955 23.538 -19.843 1.00 76.12 138 LEU A N 1
ATOM 1050 C CA . LEU A 1 138 ? 16.507 23.319 -19.839 1.00 76.12 138 LEU A CA 1
ATOM 1051 C C . LEU A 1 138 ? 15.740 24.645 -19.853 1.00 76.12 138 LEU A C 1
ATOM 1053 O O . LEU A 1 138 ? 14.844 24.798 -20.680 1.00 76.12 138 LEU A O 1
ATOM 1057 N N . ASP A 1 139 ? 16.159 25.636 -19.066 1.00 77.75 139 ASP A N 1
ATOM 1058 C CA . ASP A 1 139 ? 15.563 26.978 -19.085 1.00 77.75 139 ASP A CA 1
ATOM 1059 C C . ASP A 1 139 ? 15.734 27.657 -20.452 1.00 77.75 139 ASP A C 1
ATOM 1061 O O . ASP A 1 139 ? 14.798 28.248 -20.999 1.00 77.75 139 ASP A O 1
ATOM 1065 N N . SER A 1 140 ? 16.914 27.514 -21.071 1.00 81.19 140 SER A N 1
ATOM 1066 C CA . SER A 1 140 ? 17.167 28.033 -22.420 1.00 81.19 140 SER A CA 1
ATOM 1067 C C . SER A 1 140 ? 16.294 27.356 -23.483 1.00 81.19 140 SER A C 1
ATOM 1069 O O . SER A 1 140 ? 15.825 28.016 -24.415 1.00 81.19 140 SER A O 1
ATOM 1071 N N . LEU A 1 141 ? 16.058 26.046 -23.362 1.00 79.06 141 LEU A N 1
ATOM 1072 C CA . LEU A 1 141 ? 15.154 25.313 -24.249 1.00 79.06 141 LEU A CA 1
ATOM 1073 C C . LEU A 1 141 ? 13.694 25.714 -24.018 1.00 79.06 141 LEU A C 1
ATOM 1075 O O . LEU A 1 141 ? 12.985 25.952 -24.994 1.00 79.06 141 LEU A O 1
ATOM 1079 N N . GLY A 1 142 ? 13.274 25.884 -22.763 1.00 77.31 142 GLY A N 1
ATOM 1080 C CA . GLY A 1 142 ? 11.948 26.386 -22.406 1.00 77.31 142 GLY A CA 1
ATOM 1081 C C . GLY A 1 142 ? 11.677 27.772 -22.994 1.00 77.31 142 GLY A C 1
ATOM 1082 O O . GLY A 1 142 ? 10.640 27.990 -23.621 1.00 77.31 142 GLY A O 1
ATOM 1083 N N . ALA A 1 143 ? 12.645 28.689 -22.909 1.00 78.25 143 ALA A N 1
ATOM 1084 C CA . ALA A 1 143 ? 12.540 30.020 -23.509 1.00 78.25 143 ALA A CA 1
ATOM 1085 C C . ALA A 1 143 ? 12.467 29.978 -25.049 1.00 78.25 143 ALA A C 1
ATOM 1087 O O . ALA A 1 143 ? 11.719 30.745 -25.662 1.00 78.25 143 ALA A O 1
ATOM 1088 N N . LYS A 1 144 ? 13.212 29.068 -25.695 1.00 78.88 144 LYS A N 1
ATOM 1089 C CA . LYS A 1 144 ? 13.174 28.888 -27.157 1.00 78.88 144 LYS A CA 1
ATOM 1090 C C . LYS A 1 144 ? 11.849 28.299 -27.635 1.00 78.88 144 LYS A C 1
ATOM 1092 O O . LYS A 1 144 ? 11.322 28.777 -28.638 1.00 78.88 144 LYS A O 1
ATOM 1097 N N . LEU A 1 145 ? 11.307 27.313 -26.923 1.00 71.38 145 LEU A N 1
ATOM 1098 C CA . LEU A 1 145 ? 10.005 26.715 -27.227 1.00 71.38 145 LEU A CA 1
ATOM 1099 C C . LEU A 1 145 ? 8.871 27.723 -27.010 1.00 71.38 145 LEU A C 1
ATOM 1101 O O . LEU A 1 145 ? 8.046 27.905 -27.898 1.00 71.38 145 LEU A O 1
ATOM 1105 N N . SER A 1 146 ? 8.915 28.484 -25.914 1.00 73.31 146 SER A N 1
ATOM 1106 C CA . SER A 1 146 ? 7.964 29.571 -25.649 1.00 73.31 146 SER A CA 1
ATOM 1107 C C . SER A 1 146 ? 7.989 30.649 -26.745 1.00 73.31 146 SER A C 1
ATOM 1109 O O . SER A 1 146 ? 6.946 31.061 -27.251 1.00 73.31 146 SER A O 1
ATOM 1111 N N . SER A 1 147 ? 9.180 31.057 -27.206 1.00 74.50 147 SER A N 1
ATOM 1112 C CA . SER A 1 147 ? 9.314 32.011 -28.318 1.00 74.50 147 SER A CA 1
ATOM 1113 C C . SER A 1 147 ? 8.806 31.452 -29.654 1.00 74.50 147 SER A C 1
ATOM 1115 O O . SER A 1 147 ? 8.257 32.203 -30.467 1.00 74.50 147 SER A O 1
ATOM 1117 N N . PHE A 1 148 ? 8.983 30.150 -29.892 1.00 76.62 148 PHE A N 1
ATOM 1118 C CA . PHE A 1 148 ? 8.485 29.477 -31.088 1.00 76.62 148 PHE A CA 1
ATOM 1119 C C . PHE A 1 148 ? 6.952 29.427 -31.102 1.00 76.62 148 PHE A C 1
ATOM 1121 O O . PHE A 1 148 ? 6.347 29.874 -32.078 1.00 76.62 148 PHE A O 1
ATOM 1128 N N . ASP A 1 149 ? 6.329 29.015 -29.995 1.00 65.38 149 ASP A N 1
ATOM 1129 C CA . ASP A 1 149 ? 4.870 28.988 -29.850 1.00 65.38 149 ASP A CA 1
ATOM 1130 C C . ASP A 1 149 ? 4.259 30.387 -29.960 1.00 65.38 149 ASP A C 1
ATOM 1132 O O . ASP A 1 149 ? 3.234 30.576 -30.612 1.00 65.38 149 ASP A O 1
ATOM 1136 N N . GLN A 1 150 ? 4.912 31.412 -29.407 1.00 72.38 150 GLN A N 1
ATOM 1137 C CA . GLN A 1 150 ? 4.420 32.787 -29.496 1.00 72.38 150 GLN A CA 1
ATOM 1138 C C . GLN A 1 150 ? 4.448 33.327 -30.937 1.00 72.38 150 GLN A C 1
ATOM 1140 O O . GLN A 1 150 ? 3.533 34.045 -31.350 1.00 72.38 150 GLN A O 1
ATOM 1145 N N . LYS A 1 151 ? 5.462 32.959 -31.735 1.00 77.19 151 LYS A N 1
ATOM 1146 C CA . LYS A 1 151 ? 5.531 33.306 -33.167 1.00 77.19 151 LYS A CA 1
ATOM 1147 C C . LYS A 1 151 ? 4.524 32.513 -33.997 1.00 77.19 151 LYS A C 1
ATOM 1149 O O . LYS A 1 151 ? 3.882 33.095 -34.870 1.00 77.19 151 LYS A O 1
ATOM 1154 N N . PHE A 1 152 ? 4.357 31.225 -33.707 1.00 74.44 152 PHE A N 1
ATOM 1155 C CA . PHE A 1 152 ? 3.408 30.353 -34.396 1.00 74.44 152 PHE A CA 1
ATOM 1156 C C . PHE A 1 152 ? 1.949 30.761 -34.132 1.00 74.44 152 PHE A C 1
ATOM 1158 O O . PHE A 1 152 ? 1.162 30.892 -35.068 1.00 74.44 152 PHE A O 1
ATOM 1165 N N . ASN A 1 153 ? 1.595 31.062 -32.880 1.00 67.88 153 ASN A N 1
ATOM 1166 C CA . ASN A 1 153 ? 0.248 31.500 -32.505 1.00 67.88 153 ASN A CA 1
ATOM 1167 C C . ASN A 1 153 ? -0.094 32.879 -33.091 1.00 67.88 153 ASN A C 1
ATOM 1169 O O . ASN A 1 153 ? -1.195 33.077 -33.606 1.00 67.88 153 ASN A O 1
ATOM 1173 N N . ARG A 1 154 ? 0.872 33.812 -33.119 1.00 72.62 154 ARG A N 1
ATOM 1174 C CA . ARG A 1 154 ? 0.689 35.141 -33.729 1.00 72.62 154 ARG A CA 1
ATOM 1175 C C . ARG A 1 154 ? 0.497 35.074 -35.246 1.00 72.62 154 ARG A C 1
ATOM 1177 O O . ARG A 1 154 ? -0.288 35.852 -35.778 1.00 72.62 154 ARG A O 1
ATOM 1184 N N . ALA A 1 155 ? 1.181 34.156 -35.931 1.00 76.25 155 ALA A N 1
ATOM 1185 C CA . ALA A 1 155 ? 1.040 33.964 -37.376 1.00 76.25 155 ALA A CA 1
ATOM 1186 C C . ALA A 1 155 ? -0.328 33.381 -37.774 1.00 76.25 155 ALA A C 1
ATOM 1188 O O . ALA A 1 155 ? -0.806 33.652 -38.870 1.00 76.25 155 ALA A O 1
ATOM 1189 N N . ASN A 1 156 ? -0.971 32.631 -36.875 1.00 80.50 156 ASN A N 1
ATOM 1190 C CA . ASN A 1 156 ? -2.248 31.964 -37.133 1.00 80.50 156 ASN A CA 1
ATOM 1191 C C . ASN A 1 156 ? -3.462 32.669 -36.498 1.00 80.50 156 ASN A C 1
ATOM 1193 O O . ASN A 1 156 ? -4.568 32.138 -36.547 1.00 80.50 156 ASN A O 1
ATOM 1197 N N . GLY A 1 157 ? -3.279 33.844 -35.882 1.00 78.81 157 GLY A N 1
ATOM 1198 C CA . GLY A 1 157 ? -4.365 34.567 -35.204 1.00 78.81 157 GLY A CA 1
ATOM 1199 C C . GLY A 1 157 ? -4.957 33.821 -34.000 1.00 78.81 157 GLY A C 1
ATOM 1200 O O . GLY A 1 157 ? -6.067 34.130 -33.571 1.00 78.81 157 GLY A O 1
ATOM 1201 N N . LEU A 1 158 ? -4.235 32.839 -33.454 1.00 66.12 158 LEU A N 1
ATOM 1202 C CA . LEU A 1 158 ? -4.669 32.071 -32.294 1.00 66.12 158 LEU A CA 1
ATOM 1203 C C . LEU A 1 158 ? -4.319 32.863 -31.031 1.00 66.12 158 LEU A C 1
ATOM 1205 O O . LEU A 1 158 ? -3.153 33.163 -30.769 1.00 66.12 158 LEU A O 1
ATOM 1209 N N . SER A 1 159 ? -5.345 33.228 -30.257 1.00 73.69 159 SER A N 1
ATOM 1210 C CA . SER A 1 159 ? -5.170 33.783 -28.911 1.00 73.69 159 SER A CA 1
ATOM 1211 C C . SER A 1 159 ? -4.325 32.825 -28.068 1.00 73.69 159 SER A C 1
ATOM 1213 O O . SER A 1 159 ? -4.466 31.610 -28.204 1.00 73.69 159 SER A O 1
ATOM 1215 N N . ALA A 1 160 ? -3.447 33.367 -27.219 1.00 69.81 160 ALA A N 1
ATOM 1216 C CA . ALA A 1 160 ? -2.557 32.585 -26.368 1.00 69.81 160 ALA A CA 1
ATOM 1217 C C . ALA A 1 160 ? -3.361 31.542 -25.579 1.00 69.81 160 ALA A C 1
ATOM 1219 O O . ALA A 1 160 ? -4.146 31.888 -24.696 1.00 69.81 160 ALA A O 1
ATOM 1220 N N . ILE A 1 161 ? -3.177 30.267 -25.926 1.00 67.56 161 ILE A N 1
ATOM 1221 C CA . ILE A 1 161 ? -3.726 29.160 -25.152 1.00 67.56 161 ILE A CA 1
ATOM 1222 C C . ILE A 1 161 ? -2.993 29.209 -23.805 1.00 67.56 161 ILE A C 1
ATOM 1224 O O . ILE A 1 161 ? -1.757 29.191 -23.806 1.00 67.56 161 ILE A O 1
ATOM 1228 N N . PRO A 1 162 ? -3.699 29.351 -22.668 1.00 76.25 162 PRO A N 1
ATOM 1229 C CA . PRO A 1 162 ? -3.048 29.308 -21.367 1.00 76.25 162 PRO A CA 1
ATOM 1230 C C . PRO A 1 162 ? -2.274 27.988 -21.248 1.00 76.25 162 PRO A C 1
ATOM 1232 O O . PRO A 1 162 ? -2.737 26.976 -21.787 1.00 76.25 162 PRO A O 1
ATOM 1235 N N . PRO A 1 163 ? -1.097 27.978 -20.593 1.00 70.12 163 PRO A N 1
ATOM 1236 C CA . PRO A 1 163 ? -0.353 26.742 -20.386 1.00 70.12 163 PRO A CA 1
ATOM 1237 C C . PRO A 1 163 ? -1.311 25.690 -19.810 1.00 70.12 163 PRO A C 1
ATOM 1239 O O . PRO A 1 163 ? -2.090 26.031 -18.914 1.00 70.12 163 PRO A O 1
ATOM 1242 N N . PRO A 1 164 ? -1.326 24.459 -20.356 1.00 63.44 164 PRO A N 1
ATOM 1243 C CA . PRO A 1 164 ? -2.248 23.433 -19.899 1.00 63.44 164 PRO A CA 1
ATOM 1244 C C . PRO A 1 164 ? -2.038 23.253 -18.401 1.00 63.44 164 PRO A C 1
ATOM 1246 O O . PRO A 1 164 ? -0.908 23.047 -17.956 1.00 63.44 164 PRO A O 1
ATOM 1249 N N . ASP A 1 165 ? -3.118 23.390 -17.634 1.00 66.38 165 ASP A N 1
ATOM 1250 C CA . ASP A 1 165 ? -3.072 23.206 -16.191 1.00 66.38 165 ASP A CA 1
ATOM 1251 C C . ASP A 1 165 ? -2.458 21.818 -15.910 1.00 66.38 165 ASP A C 1
ATOM 1253 O O . ASP A 1 165 ? -2.989 20.808 -16.396 1.00 66.38 165 ASP A O 1
ATOM 1257 N N . PRO A 1 166 ? -1.319 21.735 -15.192 1.00 61.94 166 PRO A N 1
ATOM 1258 C CA . PRO A 1 166 ? -0.639 20.469 -14.936 1.00 61.94 166 PRO A CA 1
ATOM 1259 C C . PRO A 1 166 ? -1.525 19.465 -14.186 1.00 61.94 166 PRO A C 1
ATOM 1261 O O . PRO A 1 166 ? -1.249 18.265 -14.233 1.00 61.94 166 PRO A O 1
ATOM 1264 N N . SER A 1 167 ? -2.622 19.912 -13.563 1.00 53.47 167 SER A N 1
ATOM 1265 C CA . SER A 1 167 ? -3.629 19.031 -12.967 1.00 53.47 167 SER A CA 1
ATOM 1266 C C . SER A 1 167 ? -4.405 18.179 -13.987 1.00 53.47 167 SER A C 1
ATOM 1268 O O . SER A 1 167 ? -4.969 17.157 -13.606 1.00 53.47 167 SER A O 1
ATOM 1270 N N . HIS A 1 168 ? -4.374 18.505 -15.286 1.00 54.56 168 HIS A N 1
ATOM 1271 C CA . HIS A 1 168 ? -4.951 17.664 -16.345 1.00 54.56 168 HIS A CA 1
ATOM 1272 C C . HIS A 1 168 ? -4.019 16.554 -16.849 1.00 54.56 168 HIS A C 1
ATOM 1274 O O . HIS A 1 168 ? -4.486 15.628 -17.515 1.00 54.56 168 HIS A O 1
ATOM 1280 N N . LEU A 1 169 ? -2.712 16.622 -16.566 1.00 57.09 169 LEU A N 1
ATOM 1281 C CA . LEU A 1 169 ? -1.757 15.605 -17.030 1.00 57.09 169 LEU A CA 1
ATOM 1282 C C . LEU A 1 169 ? -1.882 14.287 -16.262 1.00 57.09 169 LEU A C 1
ATOM 1284 O O . LEU A 1 169 ? -1.436 13.246 -16.746 1.00 57.09 169 LEU A O 1
ATOM 1288 N N . TYR A 1 170 ? -2.532 14.325 -15.101 1.00 58.31 170 TYR A N 1
ATOM 1289 C CA . TYR A 1 170 ? -2.846 13.144 -14.322 1.00 58.31 170 TYR A CA 1
ATOM 1290 C C . TYR A 1 170 ? -4.355 12.922 -14.378 1.00 58.31 170 TYR A C 1
ATOM 1292 O O . TYR A 1 170 ? -5.109 13.728 -13.832 1.00 58.31 170 TYR A O 1
ATOM 1300 N N . PRO A 1 171 ? -4.830 11.867 -15.062 1.00 60.81 171 PRO A N 1
ATOM 1301 C CA . PRO A 1 171 ? -6.241 11.528 -15.020 1.00 60.81 171 PRO A CA 1
ATOM 1302 C C . PRO A 1 171 ? -6.649 11.357 -13.558 1.00 60.81 171 PRO A C 1
ATOM 1304 O O . PRO A 1 171 ? -5.993 10.623 -12.815 1.00 60.81 171 PRO A O 1
ATOM 1307 N N . LEU A 1 172 ? -7.712 12.060 -13.154 1.00 60.16 172 LEU A N 1
ATOM 1308 C CA . LEU A 1 172 ? -8.288 11.900 -11.824 1.00 60.16 172 LEU A CA 1
ATOM 1309 C C . LEU A 1 172 ? -8.501 10.399 -11.575 1.00 60.16 172 LEU A C 1
ATOM 1311 O O . LEU A 1 172 ? -9.015 9.717 -12.473 1.00 60.16 172 LEU A O 1
ATOM 1315 N N . PRO A 1 173 ? -8.085 9.872 -10.409 1.00 55.88 173 PRO A N 1
ATOM 1316 C CA . PRO A 1 173 ? -8.286 8.469 -10.093 1.00 55.88 173 PRO A CA 1
ATOM 1317 C C . PRO A 1 173 ? -9.767 8.155 -10.275 1.00 55.88 173 PRO A C 1
ATOM 1319 O O . PRO A 1 173 ? -10.631 8.851 -9.735 1.00 55.88 173 PRO A O 1
ATOM 1322 N N . LEU A 1 174 ? -10.060 7.155 -11.111 1.00 51.66 174 LEU A N 1
ATOM 1323 C CA . LEU A 1 174 ? -11.436 6.744 -11.342 1.00 51.66 174 LEU A CA 1
ATOM 1324 C C . LEU A 1 174 ? -12.044 6.377 -9.982 1.00 51.66 174 LEU A C 1
ATOM 1326 O O . LEU A 1 174 ? -11.380 5.684 -9.202 1.00 51.66 174 LEU A O 1
ATOM 1330 N N . PRO A 1 175 ? -13.272 6.832 -9.674 1.00 56.97 175 PRO A N 1
ATOM 1331 C CA . PRO A 1 175 ? -13.938 6.393 -8.461 1.00 56.97 175 PRO A CA 1
ATOM 1332 C C . PRO A 1 175 ? -13.988 4.858 -8.473 1.00 56.97 175 PRO A C 1
ATOM 1334 O O . PRO A 1 175 ? -14.188 4.267 -9.542 1.00 56.97 175 PRO A O 1
ATOM 1337 N N . PRO A 1 176 ? -13.773 4.199 -7.321 1.00 53.22 176 PRO A N 1
ATOM 1338 C CA . PRO A 1 176 ? -13.808 2.746 -7.255 1.00 53.22 176 PRO A CA 1
ATOM 1339 C C . PRO A 1 176 ? -15.140 2.255 -7.839 1.00 53.22 176 PRO A C 1
ATOM 1341 O O . PRO A 1 176 ? -16.175 2.874 -7.573 1.00 53.22 176 PRO A O 1
ATOM 1344 N N . PRO A 1 177 ? -15.135 1.190 -8.660 1.00 52.69 177 PRO A N 1
ATOM 1345 C CA . PRO A 1 177 ? -16.341 0.741 -9.340 1.00 52.69 177 PRO A CA 1
ATOM 1346 C C . PRO A 1 177 ? -17.459 0.468 -8.334 1.00 52.69 177 PRO A C 1
ATOM 1348 O O . PRO A 1 177 ? -17.235 -0.134 -7.278 1.00 52.69 177 PRO A O 1
ATOM 1351 N N . GLU A 1 178 ? -18.674 0.905 -8.674 1.00 48.12 178 GLU A N 1
ATOM 1352 C CA . GLU A 1 178 ? -19.847 0.644 -7.849 1.00 48.12 178 GLU A CA 1
ATOM 1353 C C . GLU A 1 178 ? -20.041 -0.865 -7.664 1.00 48.12 178 GLU A C 1
ATOM 1355 O O . GLU A 1 178 ? -19.899 -1.673 -8.587 1.00 48.12 178 GLU A O 1
ATOM 1360 N N . LYS A 1 179 ? -20.366 -1.253 -6.430 1.00 50.22 179 LYS A N 1
ATOM 1361 C CA . LYS A 1 179 ? -20.578 -2.648 -6.049 1.00 50.22 179 LYS A CA 1
ATOM 1362 C C . LYS A 1 179 ? -21.707 -3.260 -6.904 1.00 50.22 179 LYS A C 1
ATOM 1364 O O . LYS A 1 179 ? -22.833 -2.771 -6.832 1.00 50.22 179 LYS A O 1
ATOM 1369 N N . PRO A 1 180 ? -21.479 -4.378 -7.622 1.00 51.59 180 PRO A N 1
ATOM 1370 C CA . PRO A 1 180 ? -22.545 -5.073 -8.334 1.00 51.59 180 PRO A CA 1
ATOM 1371 C C . PRO A 1 180 ? -23.686 -5.490 -7.384 1.00 51.59 180 PRO A C 1
ATOM 1373 O O . PRO A 1 180 ? -23.412 -6.059 -6.319 1.00 51.59 180 PRO A O 1
ATOM 1376 N N . PRO A 1 181 ? -24.962 -5.301 -7.771 1.00 50.09 181 PRO A N 1
ATOM 1377 C CA . PRO A 1 181 ? -26.114 -5.455 -6.874 1.00 50.09 181 PRO A CA 1
ATOM 1378 C C . PRO A 1 181 ? -26.297 -6.874 -6.303 1.00 50.09 181 PRO A C 1
ATOM 1380 O O . PRO A 1 181 ? -26.869 -7.039 -5.229 1.00 50.09 181 PRO A O 1
ATOM 1383 N N . ASN A 1 182 ? -25.757 -7.906 -6.963 1.00 54.72 182 ASN A N 1
ATOM 1384 C CA . ASN A 1 182 ? -25.962 -9.315 -6.593 1.00 54.72 182 ASN A CA 1
ATOM 1385 C C . ASN A 1 182 ? -24.797 -9.959 -5.824 1.00 54.72 182 ASN A C 1
ATOM 1387 O O . ASN A 1 182 ? -24.815 -11.162 -5.561 1.00 54.72 182 ASN A O 1
ATOM 1391 N N . PHE A 1 183 ? -23.774 -9.196 -5.447 1.00 54.94 183 PHE A N 1
ATOM 1392 C CA . PHE A 1 183 ? -22.596 -9.758 -4.794 1.00 54.94 183 PHE A CA 1
ATOM 1393 C C . PHE A 1 183 ? -22.586 -9.491 -3.281 1.00 54.94 183 PHE A C 1
ATOM 1395 O O . PHE A 1 183 ? -22.357 -8.377 -2.805 1.00 54.94 183 PHE A O 1
ATOM 1402 N N . ARG A 1 184 ? -22.817 -10.553 -2.497 1.00 50.50 184 ARG A N 1
ATOM 1403 C CA . ARG A 1 184 ? -23.006 -10.479 -1.034 1.00 50.50 184 ARG A CA 1
ATOM 1404 C C . ARG A 1 184 ? -21.717 -10.336 -0.206 1.00 50.50 184 ARG A C 1
ATOM 1406 O O . ARG A 1 184 ? -21.800 -9.925 0.944 1.00 50.50 184 ARG A O 1
ATOM 1413 N N . LYS A 1 185 ? -20.538 -10.634 -0.762 1.00 55.44 185 LYS A N 1
ATOM 1414 C CA . LYS A 1 185 ? -19.227 -10.552 -0.080 1.00 55.44 185 LYS A CA 1
ATOM 1415 C C . LYS A 1 185 ? -18.189 -10.050 -1.090 1.00 55.44 185 LYS A C 1
ATOM 1417 O O . LYS A 1 185 ? -17.713 -10.861 -1.873 1.00 55.44 185 LYS A O 1
ATOM 1422 N N . LEU A 1 186 ? -17.923 -8.742 -1.190 1.00 54.62 186 LEU A N 1
ATOM 1423 C CA . LEU A 1 186 ? -17.220 -8.220 -2.382 1.00 54.62 186 LEU A CA 1
ATOM 1424 C C . LEU A 1 186 ? -16.113 -7.195 -2.182 1.00 54.62 186 LEU A C 1
ATOM 1426 O O . LEU A 1 186 ? -15.747 -6.519 -3.130 1.00 54.62 186 LEU A O 1
ATOM 1430 N N . PHE A 1 187 ? -15.525 -7.114 -1.001 1.00 52.97 187 PHE A N 1
ATOM 1431 C CA . PHE A 1 187 ? -14.221 -6.483 -0.898 1.00 52.97 187 PHE A CA 1
ATOM 1432 C C . PHE A 1 187 ? -13.357 -7.421 -0.096 1.00 52.97 187 PHE A C 1
ATOM 1434 O O . PHE A 1 187 ? -13.536 -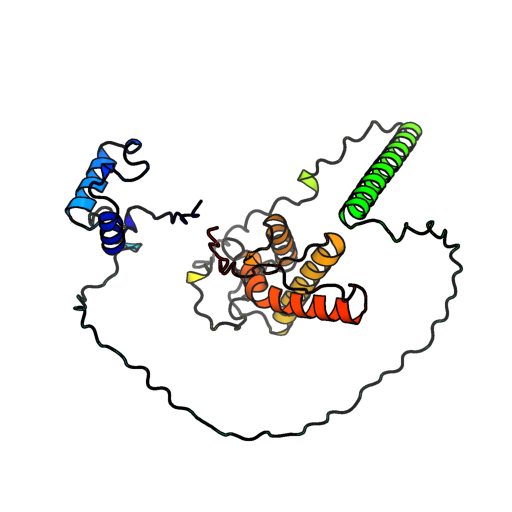7.583 1.110 1.00 52.97 187 PHE A O 1
ATOM 1441 N N . TRP A 1 188 ? -12.450 -8.092 -0.797 1.00 59.03 188 TRP A N 1
ATOM 1442 C CA . TRP A 1 188 ? -11.341 -8.717 -0.110 1.00 59.03 188 TRP A CA 1
ATOM 1443 C C . TRP A 1 188 ? -10.572 -7.552 0.493 1.00 59.03 188 TRP A C 1
ATOM 1445 O O . TRP A 1 188 ? -10.152 -6.650 -0.228 1.00 59.03 188 TRP A O 1
ATOM 1455 N N . THR A 1 189 ? -10.471 -7.503 1.810 1.00 60.41 189 THR A N 1
ATOM 1456 C CA . THR A 1 189 ? -9.422 -6.727 2.461 1.00 60.41 189 THR A CA 1
ATOM 1457 C C . THR A 1 189 ? -8.189 -7.613 2.516 1.00 60.41 189 THR A C 1
ATOM 1459 O O . THR A 1 189 ? -8.308 -8.843 2.525 1.00 60.41 189 THR A O 1
ATOM 1462 N N . ARG A 1 190 ? -6.999 -7.019 2.605 1.00 58.53 190 ARG A N 1
ATOM 1463 C CA . ARG A 1 190 ? -5.770 -7.793 2.822 1.00 58.53 190 ARG A CA 1
ATOM 1464 C C . ARG A 1 190 ? -5.908 -8.772 4.001 1.00 58.53 190 ARG A C 1
ATOM 1466 O O . ARG A 1 190 ? -5.449 -9.899 3.909 1.00 58.53 190 ARG A O 1
ATOM 1473 N N . ALA A 1 191 ? -6.608 -8.362 5.064 1.00 52.12 191 ALA A N 1
ATOM 1474 C CA . ALA A 1 191 ? -6.861 -9.175 6.255 1.00 52.12 191 ALA A CA 1
ATOM 1475 C C . ALA A 1 191 ? -7.767 -10.397 6.008 1.00 52.12 191 ALA A C 1
ATOM 1477 O O . ALA A 1 191 ? -7.671 -11.384 6.727 1.00 52.12 191 ALA A O 1
ATOM 1478 N N . SER A 1 192 ? -8.643 -10.347 5.000 1.00 56.06 192 SER A N 1
ATOM 1479 C CA . SER A 1 192 ? -9.543 -11.459 4.656 1.00 56.06 192 SER A CA 1
ATOM 1480 C C . SER A 1 192 ? -8.892 -12.545 3.791 1.00 56.06 192 SER A C 1
ATOM 1482 O O . SER A 1 192 ? -9.506 -13.582 3.546 1.00 56.06 192 SER A O 1
ATOM 1484 N N . TRP A 1 193 ? -7.668 -12.317 3.310 1.00 64.25 193 TRP A N 1
ATOM 1485 C CA . TRP A 1 193 ? -6.951 -13.258 2.458 1.00 64.25 193 TRP A CA 1
ATOM 1486 C C . TRP A 1 193 ? -5.919 -14.047 3.278 1.00 64.25 193 TRP A C 1
ATOM 1488 O O . TRP A 1 193 ? -5.051 -13.462 3.918 1.00 64.25 193 TRP A O 1
ATOM 1498 N N . GLN A 1 194 ? -6.019 -15.379 3.255 1.00 58.47 194 GLN A N 1
ATOM 1499 C CA . GLN A 1 194 ? -5.163 -16.316 4.006 1.00 58.47 194 GLN A CA 1
ATOM 1500 C C . GLN A 1 194 ? -4.262 -17.154 3.077 1.00 58.47 194 GLN A C 1
ATOM 1502 O O . GLN A 1 194 ? -4.050 -18.339 3.316 1.00 58.47 194 GLN A O 1
ATOM 1507 N N . GLY A 1 195 ? -3.790 -16.587 1.966 1.00 62.16 195 GLY A N 1
ATOM 1508 C CA . GLY A 1 195 ? -2.937 -17.330 1.038 1.00 62.16 195 GLY A CA 1
ATOM 1509 C C . GLY A 1 195 ? -1.483 -17.425 1.508 1.00 62.16 195 GLY A C 1
ATOM 1510 O O . GLY A 1 195 ? -0.987 -16.587 2.264 1.00 62.16 195 GLY A O 1
ATOM 1511 N N . GLU A 1 196 ? -0.780 -18.449 1.030 1.00 62.09 196 GLU A N 1
ATOM 1512 C CA . GLU A 1 196 ? 0.659 -18.601 1.247 1.00 62.09 196 GLU A CA 1
ATOM 1513 C C . GLU A 1 196 ? 1.431 -17.461 0.563 1.00 62.09 196 GLU A C 1
ATOM 1515 O O . GLU A 1 196 ? 1.073 -17.023 -0.540 1.00 62.09 196 GLU A O 1
ATOM 1520 N N . LYS A 1 197 ? 2.505 -16.978 1.206 1.00 58.50 197 LYS A N 1
ATOM 1521 C CA . LYS A 1 197 ? 3.409 -15.972 0.623 1.00 58.50 197 LYS A CA 1
ATOM 1522 C C . LYS A 1 197 ? 3.954 -16.471 -0.718 1.00 58.50 197 LYS A C 1
ATOM 1524 O O . LYS A 1 197 ? 4.366 -17.618 -0.829 1.00 58.50 197 LYS A O 1
ATOM 1529 N N . GLY A 1 198 ? 3.961 -15.604 -1.730 1.00 64.06 198 GLY A N 1
ATOM 1530 C CA . GLY A 1 198 ? 4.397 -15.952 -3.088 1.00 64.06 198 GLY A CA 1
ATOM 1531 C C . GLY A 1 198 ? 3.357 -16.721 -3.909 1.00 64.06 198 GLY A C 1
ATOM 1532 O O . GLY A 1 198 ? 3.541 -16.904 -5.112 1.00 64.06 198 GLY A O 1
ATOM 1533 N N . SER A 1 199 ? 2.231 -17.121 -3.309 1.00 73.25 199 SER A N 1
ATOM 1534 C CA . SER A 1 199 ? 1.109 -17.650 -4.070 1.00 73.25 199 SER A CA 1
ATOM 1535 C C . SER A 1 199 ? 0.319 -16.483 -4.673 1.00 73.25 199 SER A C 1
ATOM 1537 O O . SER A 1 199 ? -0.226 -15.630 -3.972 1.00 73.25 199 SER A O 1
ATOM 1539 N N . TYR A 1 200 ? 0.201 -16.451 -6.001 1.00 85.38 200 TYR A N 1
ATOM 1540 C CA . TYR A 1 200 ? -0.648 -15.498 -6.732 1.00 85.38 200 TYR A CA 1
ATOM 1541 C C . TYR A 1 200 ? -2.154 -15.744 -6.513 1.00 85.38 200 TYR A C 1
ATOM 1543 O O . TYR A 1 200 ? -2.981 -15.461 -7.383 1.00 85.38 200 TYR A O 1
ATOM 1551 N N . THR A 1 201 ? -2.534 -16.330 -5.376 1.00 86.19 201 THR A N 1
ATOM 1552 C CA . THR A 1 201 ? -3.908 -16.741 -5.084 1.00 86.19 201 THR A CA 1
ATOM 1553 C C . THR A 1 201 ? -4.824 -15.547 -4.822 1.00 86.19 201 THR A C 1
ATOM 1555 O O . THR A 1 201 ? -6.042 -15.693 -4.843 1.00 86.19 201 THR A O 1
ATOM 1558 N N . TYR A 1 202 ? -4.271 -14.342 -4.645 1.00 89.50 202 TYR A N 1
ATOM 1559 C CA . TYR A 1 202 ? -5.046 -13.101 -4.596 1.00 89.50 202 TYR A CA 1
ATOM 1560 C C . TYR A 1 202 ? -5.437 -12.570 -5.982 1.00 89.50 202 TYR A C 1
ATOM 1562 O O . TYR A 1 202 ? -6.328 -11.726 -6.078 1.00 89.50 202 TYR A O 1
ATOM 1570 N N . LEU A 1 203 ? -4.827 -13.051 -7.071 1.00 92.44 203 LEU A N 1
ATOM 1571 C CA . LEU A 1 203 ? -5.224 -12.677 -8.428 1.00 92.44 203 LEU A CA 1
ATOM 1572 C C . LEU A 1 203 ? -6.474 -13.467 -8.825 1.00 92.44 203 LEU A C 1
ATOM 1574 O O . LEU A 1 203 ? -6.406 -14.506 -9.484 1.00 92.44 203 LEU A O 1
ATOM 1578 N N . VAL A 1 204 ? -7.631 -12.937 -8.432 1.00 90.44 204 VAL A N 1
ATOM 1579 C CA . VAL A 1 204 ? -8.962 -13.456 -8.775 1.00 90.44 204 VAL A CA 1
ATOM 1580 C C . VAL A 1 204 ? -9.727 -12.491 -9.677 1.00 90.44 204 VAL A C 1
ATOM 1582 O O . VAL A 1 204 ? -9.708 -11.279 -9.454 1.00 90.44 204 VAL A O 1
ATOM 1585 N N . THR A 1 205 ? -10.435 -13.074 -10.640 1.00 91.50 205 THR A N 1
ATOM 1586 C CA . THR A 1 205 ? -11.395 -12.419 -11.538 1.00 91.50 205 THR A CA 1
ATOM 1587 C C . THR A 1 205 ? -12.603 -11.869 -10.776 1.00 91.50 205 THR A C 1
ATOM 1589 O O . THR A 1 205 ? -12.877 -12.292 -9.648 1.00 91.50 205 THR A O 1
ATOM 1592 N N . ALA A 1 206 ? -13.421 -11.038 -11.431 1.00 87.38 206 ALA A N 1
ATOM 1593 C CA . ALA A 1 206 ? -14.711 -10.578 -10.907 1.00 87.38 206 ALA A CA 1
ATOM 1594 C C . ALA A 1 206 ? -15.646 -11.686 -10.416 1.00 87.38 206 ALA A C 1
ATOM 1596 O O . ALA A 1 206 ? -16.467 -11.467 -9.532 1.00 87.38 206 ALA A O 1
ATOM 1597 N N . LYS A 1 207 ? -15.505 -12.901 -10.952 1.00 85.81 207 LYS A N 1
ATOM 1598 C CA . LYS A 1 207 ? -16.311 -14.067 -10.568 1.00 85.81 207 LYS A CA 1
ATOM 1599 C C . LYS A 1 207 ? -15.743 -14.821 -9.360 1.00 85.81 207 LYS A C 1
ATOM 1601 O O . LYS A 1 207 ? -16.228 -15.903 -9.047 1.00 85.81 207 LYS A O 1
ATOM 1606 N N . GLY A 1 208 ? -14.682 -14.313 -8.731 1.00 84.62 208 GLY A N 1
ATOM 1607 C CA . GLY A 1 208 ? -13.972 -14.984 -7.640 1.00 84.62 208 GLY A CA 1
ATOM 1608 C C . GLY A 1 208 ? -13.149 -16.199 -8.082 1.00 84.62 208 GLY A C 1
ATOM 1609 O O . GLY A 1 208 ? -12.630 -16.921 -7.239 1.00 84.62 208 GLY A O 1
ATOM 1610 N N . LYS A 1 209 ? -13.012 -16.444 -9.393 1.00 90.06 209 LYS A N 1
ATOM 1611 C CA . LYS A 1 209 ? -12.141 -17.503 -9.925 1.00 90.06 209 LYS A CA 1
ATOM 1612 C C . LYS A 1 209 ? -10.715 -16.985 -10.043 1.00 90.06 209 LYS A C 1
ATOM 1614 O O . LYS A 1 209 ? -10.528 -15.857 -10.496 1.00 90.06 209 LYS A O 1
ATOM 1619 N N . LEU A 1 210 ? -9.731 -17.812 -9.701 1.00 89.62 210 LEU A N 1
ATOM 1620 C CA . LEU A 1 210 ? -8.316 -17.508 -9.919 1.00 89.62 210 LEU A CA 1
ATOM 1621 C C . LEU A 1 210 ? -8.050 -17.196 -11.396 1.00 89.62 210 LEU A C 1
ATOM 1623 O O . LEU A 1 210 ? -8.558 -17.887 -12.282 1.00 89.62 210 LEU A O 1
ATOM 1627 N N . HIS A 1 211 ? -7.241 -16.168 -11.657 1.00 93.62 211 HIS A N 1
ATOM 1628 C CA . HIS A 1 211 ? -6.726 -15.921 -13.000 1.00 93.62 211 HIS A CA 1
ATOM 1629 C C . HIS A 1 211 ? -5.917 -17.132 -13.475 1.00 93.62 211 HIS A C 1
ATOM 1631 O O . HIS A 1 211 ? -5.191 -17.757 -12.693 1.00 93.62 211 HIS A O 1
ATOM 1637 N N . SER A 1 212 ? -6.029 -17.440 -14.771 1.00 95.31 212 SER A N 1
ATOM 1638 C CA . SER A 1 212 ? -5.175 -18.435 -15.419 1.00 95.31 212 SER A CA 1
ATOM 1639 C C . SER A 1 212 ? -3.706 -18.043 -15.269 1.00 95.31 212 SER A C 1
ATOM 1641 O O . SER A 1 212 ? -3.368 -16.865 -15.144 1.00 95.31 212 SER A O 1
ATOM 1643 N N . GLU A 1 213 ? -2.811 -19.027 -15.300 1.00 93.44 213 GLU A N 1
ATOM 1644 C CA . GLU A 1 213 ? -1.375 -18.767 -15.199 1.00 93.44 213 GLU A CA 1
ATOM 1645 C C . GLU A 1 213 ? -0.879 -17.804 -16.289 1.00 93.44 213 GLU A C 1
ATOM 1647 O O . GLU A 1 213 ? -0.106 -16.894 -15.998 1.00 93.44 213 GLU A O 1
ATOM 1652 N N . HIS A 1 214 ? -1.395 -17.946 -17.512 1.00 96.38 214 HIS A N 1
ATOM 1653 C CA . HIS A 1 214 ? -1.122 -17.029 -18.615 1.00 96.38 214 HIS A CA 1
ATOM 1654 C C . HIS A 1 214 ? -1.521 -15.584 -18.277 1.00 96.38 214 HIS A C 1
ATOM 1656 O O . HIS A 1 214 ? -0.684 -14.689 -18.366 1.00 96.38 214 HIS A O 1
ATOM 1662 N N . ASN A 1 215 ? -2.745 -15.359 -17.786 1.00 95.69 215 ASN A N 1
ATOM 1663 C CA . ASN A 1 215 ? -3.205 -14.015 -17.424 1.00 95.69 215 ASN A CA 1
ATOM 1664 C C . ASN A 1 215 ? -2.377 -13.426 -16.278 1.00 95.69 215 ASN A C 1
ATOM 1666 O O . ASN A 1 215 ? -2.081 -12.235 -16.277 1.00 95.69 215 ASN A O 1
ATOM 1670 N N . ARG A 1 216 ? -1.961 -14.252 -15.310 1.00 95.50 216 ARG A N 1
ATOM 1671 C CA . ARG A 1 216 ? -1.059 -13.806 -14.239 1.00 95.50 216 ARG A CA 1
ATOM 1672 C C . ARG A 1 216 ? 0.291 -13.358 -14.799 1.00 95.50 216 ARG A C 1
ATOM 1674 O O . ARG A 1 216 ? 0.764 -12.289 -14.429 1.00 95.50 216 ARG A O 1
ATOM 1681 N N . ARG A 1 217 ? 0.881 -14.126 -15.722 1.00 95.69 217 ARG A N 1
ATOM 1682 C CA . ARG A 1 217 ? 2.126 -13.741 -16.407 1.00 95.69 217 ARG A CA 1
ATOM 1683 C C . ARG A 1 217 ? 1.971 -12.432 -17.181 1.00 95.69 217 ARG A C 1
ATOM 1685 O O . ARG A 1 217 ? 2.860 -11.590 -17.104 1.00 95.69 217 ARG A O 1
ATOM 1692 N N . GLU A 1 218 ? 0.844 -12.219 -17.855 1.00 97.19 218 GLU A N 1
ATOM 1693 C CA . GLU A 1 218 ? 0.574 -10.954 -18.548 1.00 97.19 218 GLU A CA 1
ATOM 1694 C C . GLU A 1 218 ? 0.427 -9.756 -17.598 1.00 97.19 218 GLU A C 1
ATOM 1696 O O . GLU A 1 218 ? 0.959 -8.678 -17.882 1.00 97.19 218 GLU A O 1
ATOM 1701 N N . ILE A 1 219 ? -0.252 -9.932 -16.458 1.00 96.88 219 ILE A N 1
ATOM 1702 C CA . ILE A 1 219 ? -0.378 -8.891 -15.426 1.00 96.88 219 ILE A CA 1
ATOM 1703 C C . ILE A 1 219 ? 1.012 -8.474 -14.936 1.00 96.88 219 ILE A C 1
ATOM 1705 O O . ILE A 1 219 ? 1.322 -7.283 -14.895 1.00 96.88 219 ILE A O 1
ATOM 1709 N N . LEU A 1 220 ? 1.876 -9.445 -14.628 1.00 96.38 220 LEU A N 1
ATOM 1710 C CA . LEU A 1 220 ? 3.247 -9.184 -14.183 1.00 96.38 220 LEU A CA 1
ATOM 1711 C C . LEU A 1 220 ? 4.103 -8.548 -15.278 1.00 96.38 220 LEU A C 1
ATOM 1713 O O . LEU A 1 220 ? 4.855 -7.618 -15.002 1.00 96.38 220 LEU A O 1
ATOM 1717 N N . SER A 1 221 ? 3.976 -9.012 -16.522 1.00 96.94 221 SER A N 1
ATOM 1718 C CA . SER A 1 221 ? 4.661 -8.416 -17.671 1.00 96.94 221 SER A CA 1
ATOM 1719 C C . SER A 1 221 ? 4.272 -6.946 -17.847 1.00 96.94 221 SER A C 1
ATOM 1721 O O . SER A 1 221 ? 5.140 -6.091 -18.009 1.00 96.94 221 SER A O 1
ATOM 1723 N N . THR A 1 222 ? 2.983 -6.628 -17.711 1.00 97.75 222 THR A N 1
ATOM 1724 C CA . THR A 1 222 ? 2.498 -5.244 -17.751 1.00 97.75 222 THR A CA 1
ATOM 1725 C C . THR A 1 222 ? 3.039 -4.425 -16.584 1.00 97.75 222 THR A C 1
ATOM 1727 O O . THR A 1 222 ? 3.493 -3.305 -16.800 1.00 97.75 222 THR A O 1
ATOM 1730 N N . ALA A 1 223 ? 3.021 -4.967 -15.362 1.00 97.44 223 ALA A N 1
ATOM 1731 C CA . ALA A 1 223 ? 3.556 -4.286 -14.185 1.00 97.44 223 ALA A CA 1
ATOM 1732 C C . ALA A 1 223 ? 5.030 -3.895 -14.387 1.00 97.44 223 ALA A C 1
ATOM 1734 O O . ALA A 1 223 ? 5.387 -2.735 -14.192 1.00 97.44 223 ALA A O 1
ATOM 1735 N N . ARG A 1 224 ? 5.850 -4.834 -14.879 1.00 96.88 224 ARG A N 1
ATOM 1736 C CA . ARG A 1 224 ? 7.258 -4.592 -15.231 1.00 96.88 224 ARG A CA 1
ATOM 1737 C C . ARG A 1 224 ? 7.407 -3.514 -16.300 1.00 96.88 224 ARG A C 1
ATOM 1739 O O . ARG A 1 224 ? 8.240 -2.631 -16.144 1.00 96.88 224 ARG A O 1
ATOM 1746 N N . GLY A 1 225 ? 6.570 -3.545 -17.339 1.00 96.44 225 GLY A N 1
ATOM 1747 C CA . GLY A 1 225 ? 6.554 -2.513 -18.377 1.00 96.44 225 GLY A CA 1
ATOM 1748 C C . GLY A 1 225 ? 6.278 -1.114 -17.820 1.00 96.44 225 GLY A C 1
ATOM 1749 O O . GLY A 1 225 ? 7.002 -0.179 -18.140 1.00 96.44 225 GLY A O 1
ATOM 1750 N N . LEU A 1 226 ? 5.292 -0.972 -16.925 1.00 96.50 226 LEU A N 1
ATOM 1751 C CA . LEU A 1 226 ? 4.975 0.308 -16.274 1.00 96.50 226 LEU A CA 1
ATOM 1752 C C . LEU A 1 226 ? 6.134 0.825 -15.413 1.00 96.50 226 LEU A C 1
ATOM 1754 O O . LEU A 1 226 ? 6.393 2.030 -15.380 1.00 96.50 226 LEU A O 1
ATOM 1758 N N . TRP A 1 227 ? 6.842 -0.068 -14.720 1.00 96.38 227 TRP A N 1
ATOM 1759 C CA . TRP A 1 227 ? 8.016 0.298 -13.929 1.00 96.38 227 TRP A CA 1
ATOM 1760 C C . TRP A 1 227 ? 9.194 0.719 -14.805 1.00 96.38 227 TRP A C 1
ATOM 1762 O O . TRP A 1 227 ? 9.785 1.762 -14.540 1.00 96.38 227 TRP A O 1
ATOM 1772 N N . SER A 1 228 ? 9.491 -0.027 -15.872 1.00 94.50 228 SER A N 1
ATOM 1773 C CA . SER A 1 228 ? 10.534 0.324 -16.843 1.00 94.50 228 SER A CA 1
ATOM 1774 C C . SER A 1 228 ? 10.249 1.659 -17.520 1.00 94.50 228 SER A C 1
ATOM 1776 O O . SER A 1 228 ? 11.132 2.510 -17.574 1.00 94.50 228 SER A O 1
ATOM 1778 N N . ASP A 1 229 ? 9.010 1.893 -17.950 1.00 93.44 229 ASP A N 1
ATOM 1779 C CA . ASP A 1 229 ? 8.601 3.170 -18.533 1.00 93.44 229 ASP A CA 1
ATOM 1780 C C . ASP A 1 229 ? 8.801 4.330 -17.555 1.00 93.44 229 ASP A C 1
ATOM 1782 O O . ASP A 1 229 ? 9.314 5.381 -17.937 1.00 93.44 229 ASP A O 1
ATOM 1786 N N . SER A 1 230 ? 8.424 4.131 -16.291 1.00 91.25 230 SER A N 1
ATOM 1787 C CA . SER A 1 230 ? 8.584 5.139 -15.239 1.00 91.25 230 SER A CA 1
ATOM 1788 C C . SER A 1 230 ? 10.063 5.406 -14.935 1.00 91.25 230 SER A C 1
ATOM 1790 O O . SER A 1 230 ? 10.465 6.559 -14.794 1.00 91.25 230 SER A O 1
ATOM 1792 N N . ALA A 1 231 ? 10.893 4.361 -14.885 1.00 90.88 231 ALA A N 1
ATOM 1793 C CA . ALA A 1 231 ? 12.329 4.484 -14.658 1.00 90.88 231 ALA A CA 1
ATOM 1794 C C . ALA A 1 231 ? 13.029 5.225 -15.803 1.00 90.88 231 ALA A C 1
ATOM 1796 O O . ALA A 1 231 ? 13.821 6.128 -15.551 1.00 90.88 231 ALA A O 1
ATOM 1797 N N . ILE A 1 232 ? 12.695 4.897 -17.054 1.00 88.38 232 ILE A N 1
ATOM 1798 C CA . ILE A 1 232 ? 13.305 5.504 -18.245 1.00 88.38 232 ILE A CA 1
ATOM 1799 C C . ILE A 1 232 ? 12.839 6.952 -18.429 1.00 88.38 232 ILE A C 1
ATOM 1801 O O . ILE A 1 232 ? 13.657 7.836 -18.665 1.00 88.38 232 ILE A O 1
ATOM 1805 N N . LYS A 1 233 ? 11.528 7.212 -18.340 1.00 89.00 233 LYS A N 1
ATOM 1806 C CA . LYS A 1 233 ? 10.956 8.527 -18.678 1.00 89.00 233 LYS A CA 1
ATOM 1807 C C . LYS A 1 233 ? 11.082 9.536 -17.544 1.00 89.00 233 LYS A C 1
ATOM 1809 O O . LYS A 1 233 ? 11.312 10.710 -17.811 1.00 89.00 233 LYS A O 1
ATOM 1814 N N . ALA A 1 234 ? 10.909 9.095 -16.298 1.00 86.81 234 ALA A N 1
ATOM 1815 C CA . ALA A 1 234 ? 10.940 9.980 -15.135 1.00 86.81 234 ALA A CA 1
ATOM 1816 C C . ALA A 1 234 ? 12.278 9.931 -14.378 1.00 86.81 234 ALA A C 1
ATOM 1818 O O . ALA A 1 234 ? 12.475 10.708 -13.448 1.00 86.81 234 ALA A O 1
ATOM 1819 N N . GLY A 1 235 ? 13.194 9.024 -14.744 1.00 86.81 235 GLY A N 1
ATOM 1820 C CA . GLY A 1 235 ? 14.444 8.813 -14.009 1.00 86.81 235 GLY A CA 1
ATOM 1821 C C . GLY A 1 235 ? 14.227 8.203 -12.621 1.00 86.81 235 GLY A C 1
ATOM 1822 O O . GLY A 1 235 ? 15.087 8.313 -11.751 1.00 86.81 235 GLY A O 1
ATOM 1823 N N . TRP A 1 236 ? 13.064 7.599 -12.361 1.00 81.31 236 TRP A N 1
ATOM 1824 C CA . TRP A 1 236 ? 12.670 7.194 -11.012 1.00 81.31 236 TRP A CA 1
ATOM 1825 C C . TRP A 1 236 ? 13.062 5.769 -10.667 1.00 81.31 236 TRP A C 1
ATOM 1827 O O . TRP A 1 236 ? 12.694 4.815 -11.348 1.00 81.31 236 TRP A O 1
ATOM 1837 N N . HIS A 1 237 ? 13.736 5.624 -9.531 1.00 84.31 237 HIS A N 1
ATOM 1838 C CA . HIS A 1 237 ? 14.229 4.340 -9.064 1.00 84.31 237 HIS A CA 1
ATOM 1839 C C . HIS A 1 237 ? 14.290 4.292 -7.539 1.00 84.31 237 HIS A C 1
ATOM 1841 O O . HIS A 1 237 ? 15.314 4.537 -6.907 1.00 84.31 237 HIS A O 1
ATOM 1847 N N . ALA A 1 238 ? 13.152 3.980 -6.923 1.00 91.12 238 ALA A N 1
ATOM 1848 C CA . ALA A 1 238 ? 13.097 3.802 -5.482 1.00 91.12 238 ALA A CA 1
ATOM 1849 C C . ALA A 1 238 ? 13.825 2.513 -5.065 1.00 91.12 238 ALA A C 1
ATOM 1851 O O . ALA A 1 238 ? 13.742 1.478 -5.729 1.00 91.12 238 ALA A O 1
ATOM 1852 N N . LYS A 1 239 ? 14.495 2.543 -3.906 1.00 91.38 239 LYS A N 1
ATOM 1853 C CA . LYS A 1 239 ? 15.141 1.350 -3.331 1.00 91.38 239 LYS A CA 1
ATOM 1854 C C . LYS A 1 239 ? 14.153 0.281 -2.840 1.00 91.38 239 LYS A C 1
ATOM 1856 O O . LYS A 1 239 ? 14.546 -0.836 -2.537 1.00 91.38 239 LYS A O 1
ATOM 1861 N N . SER A 1 240 ? 12.884 0.609 -2.699 1.00 94.12 240 SER A N 1
ATOM 1862 C CA . SER A 1 240 ? 11.848 -0.360 -2.362 1.00 94.12 240 SER A CA 1
ATOM 1863 C C . SER A 1 240 ? 10.508 0.222 -2.761 1.00 94.12 240 SER A C 1
ATOM 1865 O O . SER A 1 240 ? 10.362 1.443 -2.891 1.00 94.12 240 SER A O 1
ATOM 1867 N N . TRP A 1 241 ? 9.507 -0.640 -2.915 1.00 94.75 241 TRP A N 1
ATOM 1868 C CA . TRP A 1 241 ? 8.153 -0.171 -3.186 1.00 94.75 241 TRP A CA 1
ATOM 1869 C C . TRP A 1 241 ? 7.610 0.704 -2.044 1.00 94.75 241 TRP A C 1
ATOM 1871 O O . TRP A 1 241 ? 6.947 1.715 -2.280 1.00 94.75 241 TRP A O 1
ATOM 1881 N N . SER A 1 242 ? 7.954 0.374 -0.792 1.00 93.31 242 SER A N 1
ATOM 1882 C CA . SER A 1 242 ? 7.595 1.168 0.392 1.00 93.31 242 SER A CA 1
ATOM 1883 C C . SER A 1 242 ? 8.102 2.606 0.300 1.00 93.31 242 SER A C 1
ATOM 1885 O O . SER A 1 242 ? 7.329 3.530 0.555 1.00 93.31 242 SER A O 1
ATOM 1887 N N . ASN A 1 243 ? 9.355 2.782 -0.132 1.00 92.44 243 ASN A N 1
ATOM 1888 C CA . ASN A 1 243 ? 10.019 4.083 -0.253 1.00 92.44 243 ASN A CA 1
ATOM 1889 C C . ASN A 1 243 ? 9.671 4.817 -1.555 1.00 92.44 243 ASN A C 1
ATOM 1891 O O . ASN A 1 243 ? 10.184 5.904 -1.810 1.00 92.44 243 ASN A O 1
ATOM 1895 N N . CYS A 1 244 ? 8.818 4.234 -2.397 1.00 93.31 244 CYS A N 1
ATOM 1896 C CA . CYS A 1 244 ? 8.368 4.886 -3.611 1.00 93.31 244 CYS A CA 1
ATOM 1897 C C . CYS A 1 244 ? 7.445 6.072 -3.276 1.00 93.31 244 CYS A C 1
ATOM 1899 O O . CYS A 1 244 ? 6.572 5.966 -2.404 1.00 93.31 244 CYS A O 1
ATOM 1901 N N . GLY A 1 245 ? 7.639 7.201 -3.964 1.00 92.25 245 GLY A N 1
ATOM 1902 C CA . GLY A 1 245 ? 6.804 8.392 -3.802 1.00 92.25 245 GLY A CA 1
ATOM 1903 C C . GLY A 1 245 ? 5.342 8.117 -4.166 1.00 92.25 245 GLY A C 1
ATOM 1904 O O . GLY A 1 245 ? 5.059 7.276 -5.021 1.00 92.25 245 GLY A O 1
ATOM 1905 N N . GLN A 1 246 ? 4.408 8.830 -3.529 1.00 92.69 246 GLN A N 1
ATOM 1906 C CA . GLN A 1 246 ? 2.969 8.594 -3.712 1.00 92.69 246 GLN A CA 1
ATOM 1907 C C . GLN A 1 246 ? 2.539 8.733 -5.178 1.00 92.69 246 GLN A C 1
ATOM 1909 O O . GLN A 1 246 ? 1.865 7.854 -5.697 1.00 92.69 246 GLN A O 1
ATOM 1914 N N . MET A 1 247 ? 3.040 9.754 -5.878 1.00 91.00 247 MET A N 1
ATOM 1915 C CA . MET A 1 247 ? 2.749 9.978 -7.298 1.00 91.00 247 MET A CA 1
ATOM 1916 C C . MET A 1 247 ? 3.084 8.768 -8.182 1.00 91.00 247 MET A C 1
ATOM 1918 O O . MET A 1 247 ? 2.329 8.432 -9.089 1.00 91.00 247 MET A O 1
ATOM 1922 N N . MET A 1 248 ? 4.197 8.080 -7.916 1.00 92.81 248 MET A N 1
ATOM 1923 C CA . MET A 1 248 ? 4.546 6.872 -8.662 1.00 92.81 248 MET A CA 1
ATOM 1924 C C . MET A 1 248 ? 3.564 5.747 -8.343 1.00 92.81 248 MET A C 1
ATOM 1926 O O . MET A 1 248 ? 3.052 5.101 -9.258 1.00 92.81 248 MET A O 1
ATOM 1930 N N . LYS A 1 249 ? 3.278 5.530 -7.054 1.00 95.06 249 LYS A N 1
ATOM 1931 C CA . LYS A 1 249 ? 2.316 4.514 -6.617 1.00 95.06 249 LYS A CA 1
ATOM 1932 C C . LYS A 1 249 ? 0.970 4.721 -7.312 1.00 95.06 249 LYS A C 1
ATOM 1934 O O . LYS A 1 249 ? 0.422 3.751 -7.829 1.00 95.06 249 LYS A O 1
ATOM 1939 N N . ASP A 1 250 ? 0.507 5.964 -7.402 1.00 94.06 250 ASP A N 1
ATOM 1940 C CA . ASP A 1 250 ? -0.743 6.332 -8.067 1.00 94.06 250 ASP A CA 1
ATOM 1941 C C . ASP A 1 250 ? -0.685 6.071 -9.579 1.00 94.06 250 ASP A C 1
ATOM 1943 O O . ASP A 1 250 ? -1.589 5.442 -10.126 1.00 94.06 250 ASP A O 1
ATOM 1947 N N . LEU A 1 251 ? 0.402 6.467 -10.256 1.00 93.56 251 LEU A N 1
ATOM 1948 C CA . LEU A 1 251 ? 0.609 6.194 -11.686 1.00 93.56 251 LEU A CA 1
ATOM 1949 C C . LEU A 1 251 ? 0.617 4.696 -12.002 1.00 93.56 251 LEU A C 1
ATOM 1951 O O . LEU A 1 251 ? 0.006 4.255 -12.977 1.00 93.56 251 LEU A O 1
ATOM 1955 N N . TYR A 1 252 ? 1.302 3.907 -11.177 1.00 96.50 252 TYR A N 1
ATOM 1956 C CA . TYR A 1 252 ? 1.351 2.459 -11.317 1.00 96.50 252 TYR A CA 1
ATOM 1957 C C . TYR A 1 252 ? -0.027 1.825 -11.107 1.00 96.50 252 TYR A C 1
ATOM 1959 O O . TYR A 1 252 ? -0.460 1.032 -11.945 1.00 96.50 252 TYR A O 1
ATOM 1967 N N . VAL A 1 253 ? -0.716 2.186 -10.017 1.00 96.25 253 VAL A N 1
ATOM 1968 C CA . VAL A 1 253 ? -2.064 1.689 -9.705 1.00 96.25 253 VAL A CA 1
ATOM 1969 C C . VAL A 1 253 ? -3.016 2.027 -10.848 1.00 96.25 253 VAL A C 1
ATOM 1971 O O . VAL A 1 253 ? -3.656 1.131 -11.394 1.00 96.25 253 VAL A O 1
ATOM 1974 N N . PHE A 1 254 ? -3.032 3.285 -11.290 1.00 95.25 254 PHE A N 1
ATOM 1975 C CA . PHE A 1 254 ? -3.858 3.725 -12.407 1.00 95.25 254 PHE A CA 1
ATOM 1976 C C . PHE A 1 254 ? -3.550 2.944 -13.692 1.00 95.25 254 PHE A C 1
ATOM 1978 O O . PHE A 1 254 ? -4.460 2.457 -14.367 1.00 95.25 254 PHE A O 1
ATOM 1985 N N . GLY A 1 255 ? -2.267 2.787 -14.030 1.00 95.81 255 GLY A N 1
ATOM 1986 C CA . GLY A 1 255 ? -1.839 2.090 -15.239 1.00 95.81 255 GLY A CA 1
ATOM 1987 C C . GLY A 1 255 ? -2.241 0.616 -15.254 1.00 95.81 255 GLY A C 1
ATOM 1988 O O . GLY A 1 255 ? -2.758 0.124 -16.262 1.00 95.81 255 GLY A O 1
ATOM 1989 N N . ILE A 1 256 ? -2.035 -0.096 -14.142 1.00 97.25 256 ILE A N 1
ATOM 1990 C CA . ILE A 1 256 ? -2.317 -1.532 -14.079 1.00 97.25 256 ILE A CA 1
ATOM 1991 C C . ILE A 1 256 ? -3.819 -1.814 -14.000 1.00 97.25 256 ILE A C 1
ATOM 1993 O O . ILE A 1 256 ? -4.307 -2.723 -14.672 1.00 97.25 256 ILE A O 1
ATOM 1997 N N . GLU A 1 257 ? -4.574 -1.009 -13.255 1.00 95.69 257 GLU A N 1
ATOM 1998 C CA . GLU A 1 257 ? -6.022 -1.173 -13.105 1.00 95.69 257 GLU A CA 1
ATOM 1999 C C . GLU A 1 257 ? -6.791 -0.800 -14.370 1.00 95.69 257 GLU A C 1
ATOM 2001 O O . GLU A 1 257 ? -7.771 -1.464 -14.712 1.00 95.69 257 GLU A O 1
ATOM 2006 N N . ARG A 1 258 ? -6.307 0.192 -15.128 1.00 95.56 258 ARG A N 1
ATOM 2007 C CA . ARG A 1 258 ? -6.871 0.528 -16.439 1.00 95.56 258 ARG A CA 1
ATOM 2008 C C . ARG A 1 258 ? -6.798 -0.648 -17.416 1.00 95.56 258 ARG A C 1
ATOM 2010 O O . ARG A 1 258 ? -7.702 -0.812 -18.232 1.00 95.56 258 ARG A O 1
ATOM 2017 N N . LYS A 1 259 ? -5.731 -1.454 -17.355 1.00 96.56 259 LYS A N 1
ATOM 2018 C CA . LYS A 1 259 ? -5.571 -2.638 -18.215 1.00 96.56 259 LYS A CA 1
ATOM 2019 C C . LYS A 1 259 ? -6.273 -3.874 -17.648 1.00 96.56 259 LYS A C 1
ATOM 2021 O O . LYS A 1 259 ? -6.782 -4.684 -18.419 1.00 96.56 259 LYS A O 1
ATOM 2026 N N . TYR A 1 260 ? -6.323 -4.009 -16.323 1.00 95.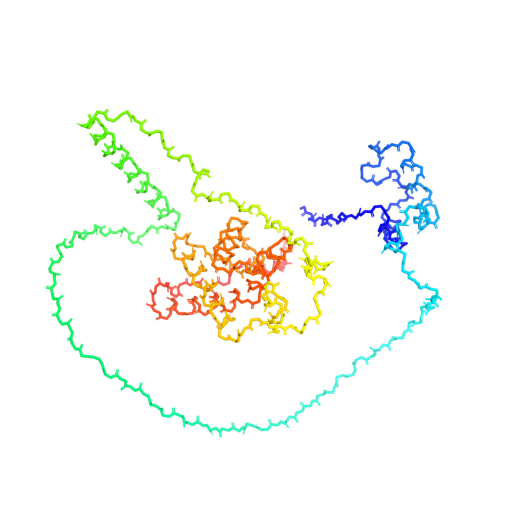69 260 TYR A N 1
ATOM 2027 C CA . TYR A 1 260 ? -6.906 -5.158 -15.629 1.00 95.69 260 TYR A CA 1
ATOM 2028 C C . TYR A 1 260 ? -7.977 -4.716 -14.619 1.00 95.69 260 TYR A C 1
ATOM 2030 O O . TYR A 1 260 ? -7.696 -4.632 -13.419 1.00 95.69 260 TYR A O 1
ATOM 2038 N N . PRO A 1 261 ? -9.230 -4.507 -15.071 1.00 94.38 261 PRO A N 1
ATOM 2039 C CA . PRO A 1 261 ? -10.317 -4.047 -14.207 1.00 94.38 261 PRO A CA 1
ATOM 2040 C C . PRO A 1 261 ? -10.592 -4.960 -13.005 1.00 94.38 261 PRO A C 1
ATOM 2042 O O . PRO A 1 261 ? -11.024 -4.485 -11.964 1.00 94.38 261 PRO A O 1
ATOM 2045 N N . ASP A 1 262 ? -10.283 -6.258 -13.081 1.00 92.62 262 ASP A N 1
ATOM 2046 C CA . ASP A 1 262 ? -10.438 -7.199 -11.956 1.00 92.62 262 ASP A CA 1
ATOM 2047 C C . ASP A 1 262 ? -9.602 -6.824 -10.708 1.00 92.62 262 ASP A C 1
ATOM 2049 O O . ASP A 1 262 ? -9.906 -7.258 -9.587 1.00 92.62 262 ASP A O 1
ATOM 2053 N N . LEU A 1 263 ? -8.554 -6.009 -10.876 1.00 93.38 263 LEU A N 1
ATOM 2054 C CA . LEU A 1 263 ? -7.737 -5.499 -9.771 1.00 93.38 263 LEU A CA 1
ATOM 2055 C C . LEU A 1 263 ? -8.450 -4.394 -8.975 1.00 93.38 263 LEU A C 1
ATOM 2057 O O . LEU A 1 263 ? -8.236 -4.307 -7.766 1.00 93.38 263 LEU A O 1
ATOM 2061 N N . THR A 1 264 ? -9.365 -3.651 -9.611 1.00 91.50 264 THR A N 1
ATOM 2062 C CA . THR A 1 264 ? -10.150 -2.561 -8.988 1.00 91.50 264 THR A CA 1
ATOM 2063 C C . THR A 1 264 ? -11.207 -3.055 -7.998 1.00 91.50 264 THR A C 1
ATOM 2065 O O . THR A 1 264 ? -11.740 -2.287 -7.204 1.00 91.50 264 THR A O 1
ATOM 2068 N N . LEU A 1 265 ? -11.508 -4.358 -7.999 1.00 85.56 265 LEU A N 1
ATOM 2069 C CA . LEU A 1 265 ? -12.545 -4.975 -7.158 1.00 85.56 265 LEU A CA 1
ATOM 2070 C C . LEU A 1 265 ? -12.163 -5.073 -5.672 1.00 85.56 265 LEU A C 1
ATOM 2072 O O . LEU A 1 265 ? -12.817 -5.762 -4.889 1.00 85.56 265 LEU A O 1
ATOM 2076 N N . CYS A 1 266 ? -11.060 -4.446 -5.285 1.00 80.94 266 CYS A N 1
ATOM 2077 C CA . CYS A 1 266 ? -10.470 -4.541 -3.970 1.00 80.94 266 CYS A CA 1
ATOM 2078 C C . CYS A 1 266 ? -10.349 -3.165 -3.334 1.00 80.94 266 CYS A C 1
ATOM 2080 O O . CYS A 1 266 ? -9.922 -2.209 -3.973 1.00 80.94 266 CYS A O 1
ATOM 2082 N N . ALA A 1 267 ? -10.682 -3.082 -2.045 1.00 81.81 267 ALA A N 1
ATOM 2083 C CA . ALA A 1 267 ? -10.601 -1.828 -1.310 1.00 81.81 267 ALA A CA 1
ATOM 2084 C C . ALA A 1 267 ? -9.161 -1.291 -1.306 1.00 81.81 267 ALA A C 1
ATOM 2086 O O . ALA A 1 267 ? -8.211 -2.049 -1.092 1.00 81.81 267 ALA A O 1
ATOM 2087 N N . ASN A 1 268 ? -9.006 0.018 -1.509 1.00 86.94 268 ASN A N 1
ATOM 2088 C CA . ASN A 1 268 ? -7.719 0.717 -1.448 1.00 86.94 268 ASN A CA 1
ATOM 2089 C C . ASN A 1 268 ? -6.646 0.133 -2.381 1.00 86.94 268 ASN A C 1
ATOM 2091 O O . ASN A 1 268 ? -5.476 0.083 -2.004 1.00 86.94 268 ASN A O 1
ATOM 2095 N N . HIS A 1 269 ? -7.037 -0.383 -3.552 1.00 92.69 269 HIS A N 1
ATOM 2096 C CA . HIS A 1 269 ? -6.102 -0.875 -4.573 1.00 92.69 269 HIS A CA 1
ATOM 2097 C C . HIS A 1 269 ? -5.118 -1.940 -4.051 1.00 92.69 269 HIS A C 1
ATOM 2099 O O . HIS A 1 269 ? -4.021 -2.119 -4.587 1.00 92.69 269 HIS A O 1
ATOM 2105 N N . TRP A 1 270 ? -5.467 -2.659 -2.971 1.00 92.31 270 TRP A N 1
ATOM 2106 C CA . TRP A 1 270 ? -4.473 -3.457 -2.246 1.00 92.31 270 TRP A CA 1
ATOM 2107 C C . TRP A 1 270 ? -3.890 -4.582 -3.103 1.00 92.31 270 TRP A C 1
ATOM 2109 O O . TRP A 1 270 ? -2.734 -4.933 -2.902 1.00 92.31 270 TRP A O 1
ATOM 2119 N N . LYS A 1 271 ? -4.650 -5.128 -4.067 1.00 93.94 271 LYS A N 1
ATOM 2120 C CA . LYS A 1 271 ? -4.143 -6.128 -5.021 1.00 93.94 271 LYS A CA 1
ATOM 2121 C C . LYS A 1 271 ? -3.034 -5.542 -5.890 1.00 93.94 271 LYS A C 1
ATOM 2123 O O . LYS A 1 271 ? -1.987 -6.164 -6.006 1.00 93.94 271 LYS A O 1
ATOM 2128 N N . ALA A 1 272 ? -3.245 -4.355 -6.464 1.00 95.75 272 ALA A N 1
ATOM 2129 C CA . ALA A 1 272 ? -2.227 -3.666 -7.252 1.00 95.75 272 ALA A CA 1
ATOM 2130 C C . ALA A 1 272 ? -0.986 -3.391 -6.393 1.00 95.75 272 ALA A C 1
ATOM 2132 O O . ALA A 1 272 ? 0.124 -3.766 -6.764 1.00 95.75 272 ALA A O 1
ATOM 2133 N N . HIS A 1 273 ? -1.172 -2.848 -5.187 1.00 94.94 273 HIS A N 1
ATOM 2134 C CA . HIS A 1 273 ? -0.059 -2.649 -4.261 1.00 94.94 273 HIS A CA 1
ATOM 2135 C C . HIS A 1 273 ? 0.656 -3.955 -3.898 1.00 94.94 273 HIS A C 1
ATOM 2137 O O . HIS A 1 273 ? 1.879 -3.959 -3.839 1.00 94.94 273 HIS A O 1
ATOM 2143 N N . GLN A 1 274 ? -0.067 -5.056 -3.682 1.00 94.31 274 GLN A N 1
ATOM 2144 C CA . GLN A 1 274 ? 0.519 -6.355 -3.348 1.00 94.31 274 GLN A CA 1
ATOM 2145 C C . GLN A 1 274 ? 1.363 -6.909 -4.505 1.00 94.31 274 GLN A C 1
ATOM 2147 O O . GLN A 1 274 ? 2.467 -7.373 -4.248 1.00 94.31 274 GLN A O 1
ATOM 2152 N N . ILE A 1 275 ? 0.920 -6.760 -5.764 1.00 95.56 275 ILE A N 1
ATOM 2153 C CA . ILE A 1 275 ? 1.736 -7.104 -6.946 1.00 95.56 275 ILE A CA 1
ATOM 2154 C C . ILE A 1 275 ? 3.059 -6.338 -6.912 1.00 95.56 275 ILE A C 1
ATOM 2156 O O . ILE A 1 275 ? 4.123 -6.915 -7.129 1.00 95.56 275 ILE A O 1
ATOM 2160 N N . ALA A 1 276 ? 3.012 -5.038 -6.629 1.00 96.06 276 ALA A N 1
ATOM 2161 C CA . ALA A 1 276 ? 4.225 -4.242 -6.556 1.00 96.06 276 ALA A CA 1
ATOM 2162 C C . ALA A 1 276 ? 5.115 -4.629 -5.369 1.00 96.06 276 ALA A C 1
ATOM 2164 O O . ALA A 1 276 ? 6.317 -4.784 -5.551 1.00 96.06 276 ALA A O 1
ATOM 2165 N N . TYR A 1 277 ? 4.550 -4.874 -4.186 1.00 93.94 277 TYR A N 1
ATOM 2166 C CA . TYR A 1 277 ? 5.317 -5.358 -3.035 1.00 93.94 277 TYR A CA 1
ATOM 2167 C C . TYR A 1 277 ? 6.033 -6.683 -3.315 1.00 93.94 277 TYR A C 1
ATOM 2169 O O . TYR A 1 277 ? 7.186 -6.833 -2.925 1.00 93.94 277 TYR A O 1
ATOM 2177 N N . ASP A 1 278 ? 5.374 -7.619 -3.997 1.00 93.31 278 ASP A N 1
ATOM 2178 C CA . ASP A 1 278 ? 5.923 -8.955 -4.239 1.00 93.31 278 ASP A CA 1
ATOM 2179 C C . ASP A 1 278 ? 6.983 -8.974 -5.355 1.00 93.31 278 ASP A C 1
ATOM 2181 O O . ASP A 1 278 ? 7.866 -9.832 -5.350 1.00 93.31 278 ASP A O 1
ATOM 2185 N N . HIS A 1 279 ? 6.905 -8.056 -6.328 1.00 95.25 279 HIS A N 1
ATOM 2186 C CA . HIS A 1 279 ? 7.675 -8.170 -7.576 1.00 95.25 279 HIS A CA 1
ATOM 2187 C C . HIS A 1 279 ? 8.553 -6.972 -7.930 1.00 95.25 279 HIS A C 1
ATOM 2189 O O . HIS A 1 279 ? 9.426 -7.119 -8.789 1.00 95.25 279 HIS A O 1
ATOM 2195 N N . TYR A 1 280 ? 8.355 -5.808 -7.308 1.00 96.06 280 TYR A N 1
ATOM 2196 C CA . TYR A 1 280 ? 9.102 -4.600 -7.662 1.00 96.06 280 TYR A CA 1
ATOM 2197 C C . TYR A 1 280 ? 10.600 -4.750 -7.397 1.00 96.06 280 TYR A C 1
ATOM 2199 O O . TYR A 1 280 ? 11.402 -4.407 -8.256 1.00 96.06 280 TYR A O 1
ATOM 2207 N N . GLU A 1 281 ? 10.993 -5.286 -6.239 1.00 94.50 281 GLU A N 1
ATOM 2208 C CA . GLU A 1 281 ? 12.412 -5.403 -5.868 1.00 94.50 281 GLU A CA 1
ATOM 2209 C C . GLU A 1 281 ? 13.165 -6.365 -6.792 1.00 94.50 281 GLU A C 1
ATOM 2211 O O . GLU A 1 281 ? 14.229 -6.019 -7.299 1.00 94.50 281 GLU A O 1
ATOM 2216 N N . VAL A 1 282 ? 12.557 -7.516 -7.104 1.00 94.88 282 VAL A N 1
ATOM 2217 C CA . VAL A 1 282 ? 13.119 -8.492 -8.052 1.00 94.88 282 VAL A CA 1
ATOM 2218 C C . VAL A 1 282 ? 13.288 -7.866 -9.436 1.00 94.88 282 VAL A C 1
ATOM 2220 O O . VAL A 1 282 ? 14.366 -7.948 -10.020 1.00 94.88 282 VAL A O 1
ATOM 2223 N N . TRP A 1 283 ? 12.246 -7.201 -9.949 1.00 96.31 283 TRP A N 1
ATOM 2224 C CA . TRP A 1 283 ? 12.328 -6.506 -11.236 1.00 96.31 283 TRP A CA 1
ATOM 2225 C C . TRP A 1 283 ? 13.406 -5.420 -11.228 1.00 96.31 283 TRP A C 1
ATOM 2227 O O . TRP A 1 283 ? 14.166 -5.315 -12.184 1.00 96.31 283 TRP A O 1
ATOM 2237 N N . ARG A 1 284 ? 13.480 -4.616 -10.166 1.00 95.00 284 ARG A N 1
ATOM 2238 C CA . ARG A 1 284 ? 14.432 -3.513 -10.042 1.00 95.00 284 ARG A CA 1
ATOM 2239 C C . ARG A 1 284 ? 15.863 -4.038 -10.128 1.00 95.00 284 ARG A C 1
ATOM 2241 O O . ARG A 1 284 ? 16.664 -3.497 -10.885 1.00 95.00 284 ARG A O 1
ATOM 2248 N N . ASP A 1 285 ? 16.173 -5.095 -9.385 1.00 94.06 285 ASP A N 1
ATOM 2249 C CA . ASP A 1 285 ? 17.512 -5.684 -9.366 1.00 94.06 285 ASP A CA 1
ATOM 2250 C C . ASP A 1 285 ? 17.896 -6.257 -10.736 1.00 94.06 285 ASP A C 1
ATOM 2252 O O . ASP A 1 285 ? 19.027 -6.075 -11.185 1.00 94.06 285 ASP A O 1
ATOM 2256 N N . GLU A 1 286 ? 16.953 -6.906 -11.427 1.00 94.75 286 GLU A N 1
ATOM 2257 C CA . GLU A 1 286 ? 17.133 -7.375 -12.807 1.00 94.75 286 GLU A CA 1
ATOM 2258 C C . GLU A 1 286 ? 17.347 -6.209 -13.784 1.00 94.75 286 GLU A C 1
ATOM 2260 O O . GLU A 1 286 ? 18.273 -6.245 -14.595 1.00 94.75 286 GLU A O 1
ATOM 2265 N N . PHE A 1 287 ? 16.529 -5.158 -13.683 1.00 94.25 287 PHE A N 1
ATOM 2266 C CA . PHE A 1 287 ? 16.577 -3.984 -14.550 1.00 94.25 287 PHE A CA 1
ATOM 2267 C C . PHE A 1 287 ? 17.917 -3.249 -14.437 1.00 94.25 287 PHE A C 1
ATOM 2269 O O . PHE A 1 287 ? 18.555 -2.980 -15.453 1.00 94.25 287 PHE A O 1
ATOM 2276 N N . PHE A 1 288 ? 18.388 -2.973 -13.215 1.00 90.94 288 PHE A N 1
ATOM 2277 C CA . PHE A 1 288 ? 19.677 -2.305 -13.015 1.00 90.94 288 PHE A CA 1
ATOM 2278 C C . PHE A 1 288 ? 20.862 -3.179 -13.396 1.00 90.94 288 PHE A C 1
ATOM 2280 O O . PHE A 1 288 ? 21.828 -2.661 -13.952 1.00 90.94 288 PHE A O 1
ATOM 2287 N N . ARG A 1 289 ? 20.791 -4.493 -13.155 1.00 92.50 289 ARG A N 1
ATOM 2288 C CA . ARG A 1 289 ? 21.827 -5.420 -13.620 1.00 92.50 289 ARG A CA 1
ATOM 2289 C C . ARG A 1 289 ? 21.957 -5.370 -15.146 1.00 92.50 289 ARG A C 1
ATOM 2291 O O . ARG A 1 289 ? 23.060 -5.161 -15.636 1.00 92.50 289 ARG A O 1
ATOM 2298 N N . SER A 1 290 ? 20.838 -5.445 -15.872 1.00 92.00 290 SER A N 1
ATOM 2299 C CA . SER A 1 290 ? 20.827 -5.342 -17.342 1.00 92.00 290 SER A CA 1
ATOM 2300 C C . SER A 1 290 ? 21.355 -3.991 -17.824 1.00 92.00 290 SER A C 1
ATOM 2302 O O . SER A 1 290 ? 22.211 -3.936 -18.700 1.00 92.00 290 SER A O 1
ATOM 2304 N N . ALA A 1 291 ? 20.910 -2.889 -17.213 1.00 88.69 291 ALA A N 1
ATOM 2305 C CA . ALA A 1 291 ? 21.333 -1.545 -17.604 1.00 88.69 291 ALA A CA 1
ATOM 2306 C C . ALA A 1 291 ? 22.839 -1.294 -17.379 1.00 88.69 291 ALA A C 1
ATOM 2308 O O . ALA A 1 291 ? 23.462 -0.539 -18.128 1.00 88.69 291 ALA A O 1
ATOM 2309 N N . ILE A 1 292 ? 23.430 -1.928 -16.360 1.00 87.81 292 ILE A N 1
ATOM 2310 C CA . ILE A 1 292 ? 24.877 -1.905 -16.110 1.00 87.81 292 ILE A CA 1
ATOM 2311 C C . ILE A 1 292 ? 25.629 -2.743 -17.153 1.00 87.81 292 ILE A C 1
ATOM 2313 O O . ILE A 1 292 ? 26.675 -2.311 -17.642 1.00 87.81 292 ILE A O 1
ATOM 2317 N N . ASP A 1 293 ? 25.117 -3.927 -17.491 1.00 90.69 293 ASP A N 1
ATOM 2318 C CA . ASP A 1 293 ? 25.748 -4.829 -18.461 1.00 90.69 293 ASP A CA 1
ATOM 2319 C C . ASP A 1 293 ? 25.708 -4.263 -19.889 1.00 90.69 293 ASP A C 1
ATOM 2321 O O . ASP A 1 293 ? 26.675 -4.395 -20.637 1.00 90.69 293 ASP A O 1
ATOM 2325 N N . GLU A 1 294 ? 24.639 -3.546 -20.238 1.00 91.88 294 GLU A N 1
ATOM 2326 C CA . GLU A 1 294 ? 24.493 -2.832 -21.512 1.00 91.88 294 GLU A CA 1
ATOM 2327 C C . GLU A 1 294 ? 25.304 -1.524 -21.573 1.00 91.88 294 GLU A C 1
ATOM 2329 O O . GLU A 1 294 ? 25.372 -0.879 -22.619 1.00 91.88 294 GLU A O 1
ATOM 2334 N N . GLY A 1 295 ? 25.921 -1.103 -20.463 1.00 88.31 295 GLY A N 1
ATOM 2335 C CA . GLY A 1 295 ? 26.670 0.154 -20.382 1.00 88.31 295 GLY A CA 1
ATOM 2336 C C . GLY A 1 295 ? 25.793 1.409 -20.464 1.00 88.31 295 GLY A C 1
ATOM 2337 O O . GLY A 1 295 ? 26.320 2.506 -20.649 1.00 88.31 295 GLY A O 1
ATOM 2338 N N . VAL A 1 296 ? 24.472 1.265 -20.308 1.00 84.81 296 VAL A N 1
ATOM 2339 C CA . VAL A 1 296 ? 23.520 2.386 -20.228 1.00 84.81 296 VAL A CA 1
ATOM 2340 C C . VAL A 1 296 ? 23.763 3.189 -18.951 1.00 84.81 296 VAL A C 1
ATOM 2342 O O . VAL A 1 296 ? 23.680 4.416 -18.954 1.00 84.81 296 VAL A O 1
ATOM 2345 N N . ILE A 1 297 ? 24.110 2.497 -17.864 1.00 78.50 297 ILE A N 1
ATOM 2346 C CA . ILE A 1 297 ? 24.497 3.096 -16.589 1.00 78.50 297 ILE A CA 1
ATOM 2347 C C . ILE A 1 297 ? 25.977 2.793 -16.358 1.00 78.50 297 ILE A C 1
ATOM 2349 O O . ILE A 1 297 ? 26.400 1.636 -16.376 1.00 78.50 297 ILE A O 1
ATOM 2353 N N . ALA A 1 298 ? 26.783 3.835 -16.145 1.00 74.88 298 ALA A N 1
ATOM 2354 C CA . ALA A 1 298 ? 28.195 3.662 -15.836 1.00 74.88 298 ALA A CA 1
ATOM 2355 C C . ALA A 1 298 ? 28.351 2.815 -14.562 1.00 74.88 298 ALA A C 1
ATOM 2357 O O . ALA A 1 298 ? 27.681 3.069 -13.565 1.00 74.88 298 ALA A O 1
ATOM 2358 N N . LYS A 1 299 ? 29.307 1.876 -14.548 1.00 74.25 299 LYS A N 1
ATOM 2359 C CA . LYS A 1 299 ? 29.694 1.081 -13.357 1.00 74.25 299 LYS A CA 1
ATOM 2360 C C . LYS A 1 299 ? 30.253 1.924 -12.189 1.00 74.25 299 LYS A C 1
ATOM 2362 O O . LYS A 1 299 ? 30.824 1.381 -11.247 1.00 74.25 299 LYS A O 1
ATOM 2367 N N . GLY A 1 300 ? 30.128 3.248 -12.250 1.00 53.00 300 GLY A N 1
ATOM 2368 C CA . GLY A 1 300 ? 30.643 4.180 -11.263 1.00 53.00 300 GLY A CA 1
ATOM 2369 C C . GLY A 1 300 ? 29.753 4.232 -10.029 1.00 53.00 300 GLY A C 1
ATOM 2370 O O . GLY A 1 300 ? 28.715 4.877 -10.048 1.00 53.00 300 GLY A O 1
ATOM 2371 N N . GLY A 1 301 ? 30.203 3.596 -8.948 1.00 48.81 301 GLY A N 1
ATOM 2372 C CA . GLY A 1 301 ? 29.806 3.984 -7.599 1.00 48.81 301 GLY A CA 1
ATOM 2373 C C . GLY A 1 301 ? 28.483 3.420 -7.088 1.00 48.81 301 GLY A C 1
ATOM 2374 O O . GLY A 1 301 ? 27.722 4.150 -6.472 1.00 48.81 301 GLY A O 1
ATOM 2375 N N . ALA A 1 302 ? 28.281 2.101 -7.145 1.00 48.38 302 ALA A N 1
ATOM 2376 C CA . ALA A 1 302 ? 27.564 1.424 -6.050 1.00 48.38 302 ALA A CA 1
ATOM 2377 C C . ALA A 1 302 ? 28.443 1.393 -4.774 1.00 48.38 302 ALA A C 1
ATOM 2379 O O . ALA A 1 302 ? 28.573 0.370 -4.106 1.00 48.38 302 ALA A O 1
ATOM 2380 N N . GLY A 1 303 ? 29.139 2.500 -4.502 1.00 47.16 303 GLY A N 1
ATOM 2381 C CA . GLY A 1 303 ? 29.847 2.727 -3.263 1.00 47.16 303 GLY A CA 1
ATOM 2382 C C . GLY A 1 303 ? 28.787 3.078 -2.247 1.00 47.16 303 GLY A C 1
ATOM 2383 O O . GLY A 1 303 ? 28.201 4.150 -2.345 1.00 47.16 303 GLY A O 1
ATOM 2384 N N . ASP A 1 304 ? 28.509 2.113 -1.375 1.00 50.38 304 ASP A N 1
ATOM 2385 C CA . ASP A 1 304 ? 28.250 2.343 0.042 1.00 50.38 304 ASP A CA 1
ATOM 2386 C C . ASP A 1 304 ? 27.660 3.727 0.322 1.00 50.38 304 ASP A C 1
ATOM 2388 O O . ASP A 1 304 ? 28.378 4.682 0.626 1.00 50.38 304 ASP A O 1
ATOM 2392 N N . ASP A 1 305 ? 26.345 3.865 0.163 1.00 48.28 305 ASP A N 1
ATOM 2393 C CA . ASP A 1 305 ? 25.645 5.047 0.628 1.00 48.28 305 ASP A CA 1
ATOM 2394 C C . ASP A 1 305 ? 25.586 5.023 2.155 1.00 48.28 305 ASP A C 1
ATOM 2396 O O . ASP A 1 305 ? 24.535 4.803 2.744 1.00 48.28 305 ASP A O 1
ATOM 2400 N N . GLY A 1 306 ? 26.741 5.220 2.792 1.00 46.50 306 GLY A N 1
ATOM 2401 C CA . GLY A 1 306 ? 26.920 6.204 3.852 1.00 46.50 306 GLY A CA 1
ATOM 2402 C C . GLY A 1 306 ? 25.982 6.133 5.053 1.00 46.50 306 GLY A C 1
ATOM 2403 O O . GLY A 1 306 ? 25.925 7.096 5.806 1.00 46.50 306 GLY A O 1
ATOM 2404 N N . TYR A 1 307 ? 25.300 5.017 5.300 1.00 41.22 307 TYR A N 1
ATOM 2405 C CA . TYR A 1 307 ? 24.807 4.643 6.622 1.00 41.22 307 TYR A CA 1
ATOM 2406 C C . TYR A 1 307 ? 25.871 3.792 7.321 1.00 41.22 307 TYR A C 1
ATOM 2408 O O . TYR A 1 307 ? 25.598 2.748 7.914 1.00 41.22 307 TYR A O 1
ATOM 2416 N N . GLY A 1 308 ? 27.112 4.281 7.259 1.00 39.31 308 GLY A N 1
ATOM 2417 C CA . GLY A 1 308 ? 28.141 3.942 8.219 1.00 39.31 308 GLY A CA 1
ATOM 2418 C C . GLY A 1 308 ? 27.634 4.347 9.595 1.00 39.31 308 GLY A C 1
ATOM 2419 O O . GLY A 1 308 ? 27.431 5.524 9.889 1.00 39.31 308 GLY A O 1
ATOM 2420 N N . ASN A 1 309 ? 27.380 3.337 10.415 1.00 43.44 309 ASN A N 1
ATOM 2421 C CA . ASN A 1 309 ? 27.253 3.454 11.853 1.00 43.44 309 ASN A CA 1
ATOM 2422 C C . ASN A 1 309 ? 28.398 4.352 12.355 1.00 43.44 309 ASN A C 1
ATOM 2424 O O . ASN A 1 309 ? 29.565 3.973 12.249 1.00 43.44 309 ASN A O 1
ATOM 2428 N N . VAL A 1 310 ? 28.079 5.558 12.830 1.00 40.47 310 VAL A N 1
ATOM 2429 C CA . VAL A 1 310 ? 29.054 6.449 13.464 1.00 40.47 310 VAL A CA 1
ATOM 2430 C C . VAL A 1 310 ? 29.403 5.818 14.810 1.00 40.47 310 VAL A C 1
ATOM 2432 O O . VAL A 1 310 ? 28.818 6.148 15.838 1.00 40.47 310 VAL A O 1
ATOM 2435 N N . SER A 1 311 ? 30.324 4.855 14.800 1.00 44.38 311 SER A N 1
ATOM 2436 C CA . SER A 1 311 ? 31.050 4.465 16.001 1.00 44.38 311 SER A CA 1
ATOM 2437 C C . SER A 1 311 ? 31.926 5.649 16.384 1.00 44.38 311 SER A C 1
ATOM 2439 O O . SER A 1 311 ? 32.967 5.900 15.782 1.00 44.38 311 SER A O 1
ATOM 2441 N N . SER A 1 312 ? 31.447 6.418 17.355 1.00 44.81 312 SER A N 1
ATOM 2442 C CA . SER A 1 312 ? 32.199 7.458 18.037 1.00 44.81 312 SER A CA 1
ATOM 2443 C C . SER A 1 312 ? 33.297 6.814 18.888 1.00 44.81 312 SER A C 1
ATOM 2445 O O . SER A 1 312 ? 33.098 6.552 20.073 1.00 44.81 312 SER A O 1
ATOM 2447 N N . GLU A 1 313 ? 34.447 6.552 18.284 1.00 57.78 313 GLU A N 1
ATOM 2448 C CA . GLU A 1 313 ? 35.711 6.371 18.995 1.00 57.78 313 GLU A CA 1
ATOM 2449 C C . GLU A 1 313 ? 36.678 7.460 18.514 1.00 57.78 313 GLU A C 1
ATOM 2451 O O . GLU A 1 313 ? 36.820 7.688 17.315 1.00 57.78 313 GLU A O 1
ATOM 2456 N N . GLY A 1 314 ? 37.276 8.185 19.458 1.00 49.00 314 GLY A N 1
ATOM 2457 C CA . GLY A 1 314 ? 38.161 9.327 19.209 1.00 49.00 314 GLY A CA 1
ATOM 2458 C C . GLY A 1 314 ? 38.058 10.332 20.357 1.00 49.00 314 GLY A C 1
ATOM 2459 O O . GLY A 1 314 ? 37.248 11.251 20.315 1.00 49.00 314 GLY A O 1
ATOM 2460 N N . GLU A 1 315 ? 38.618 9.999 21.519 1.00 46.72 315 GLU A N 1
ATOM 2461 C CA . GLU A 1 315 ? 39.985 10.376 21.934 1.00 46.72 315 GLU A CA 1
ATOM 2462 C C . GLU A 1 315 ? 40.037 11.774 22.569 1.00 46.72 315 GLU A C 1
ATOM 2464 O O . GLU A 1 315 ? 40.118 12.812 21.919 1.00 46.72 315 GLU A O 1
ATOM 2469 N N . SER A 1 316 ? 39.995 11.765 23.904 1.00 52.41 316 SER A N 1
ATOM 2470 C CA . SER A 1 316 ? 40.371 12.880 24.764 1.00 52.41 316 SER A CA 1
ATOM 2471 C C . SER A 1 316 ? 41.884 12.831 24.965 1.00 52.41 316 SER A C 1
ATOM 2473 O O . SER A 1 316 ? 42.386 12.045 25.767 1.00 52.41 316 SER A O 1
ATOM 2475 N N . THR A 1 317 ? 42.607 13.678 24.239 1.00 56.59 317 THR A N 1
ATOM 2476 C CA . THR A 1 317 ? 44.003 13.992 24.547 1.00 56.59 317 THR A CA 1
ATOM 2477 C C . THR A 1 317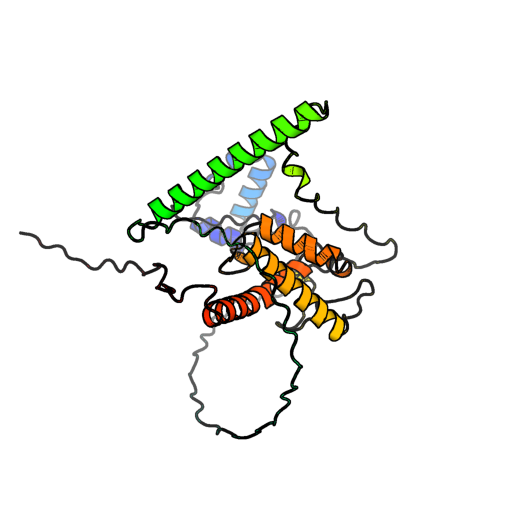 ? 44.014 15.307 25.312 1.00 56.59 317 THR A C 1
ATOM 2479 O O . THR A 1 317 ? 43.763 16.371 24.750 1.00 56.59 317 THR A O 1
ATOM 2482 N N . ILE A 1 318 ? 44.239 15.212 26.621 1.00 55.31 318 ILE A N 1
ATOM 2483 C CA . ILE A 1 318 ? 44.517 16.346 27.501 1.00 55.31 318 ILE A CA 1
ATOM 2484 C C . ILE A 1 318 ? 46.025 16.600 27.440 1.00 55.31 318 ILE A C 1
ATOM 2486 O O . ILE A 1 318 ? 46.815 15.702 27.733 1.00 55.31 318 ILE A O 1
ATOM 2490 N N . THR A 1 319 ? 46.401 17.825 27.086 1.00 66.69 319 THR A N 1
ATOM 2491 C CA . THR A 1 319 ? 47.712 18.431 27.366 1.00 66.69 319 THR A CA 1
ATOM 2492 C C . THR A 1 319 ? 47.485 19.753 28.062 1.00 66.69 319 THR A C 1
ATOM 2494 O O . THR A 1 319 ? 46.603 20.494 27.568 1.00 66.69 319 THR A O 1
#

Radius of gyration: 30.67 Å; chains: 1; bounding box: 74×69×82 Å

Foldseek 3Di:
DPPPDDDDDDPLLCALVNLVVVCVVDVALVPDPCLVVDDPVVVVQSRVCNVVSHGDPVRNPPVNPDPDPDPDDDDDDDDDDDDDDDDDDDDDDDDDDDDDDDDDDDDDDDDDDPDPDDDDDDPPDDPVRVVVVVVVVVVVVVVVVVVVVVVVCVVVVHDDDPDPDVVVVDPDQDDQDDDDPPDPDFADDPVNDDDDPPPQQVCAAPVRHHDDPVVVVVLLVQLLVLVVCCCVVVVDDDQALVRDDPVSVSSSLSSSCVVPVRQSRYPPSVSSSVSRRRPVNVSSVVVVVVCPVVVVDDPPDPPDPDPPDPPPDDDDDDD